Protein AF-A0A1S3PVS8-F1 (afdb_monomer_lite)

Secondary structure (DSSP, 8-state):
--S--SSS--PPPHHHHHHHHHHHHHHHHHHHHHHHHHHHHHHHHHHHHHHHHHHHHHHHHTT----HHHHHHHHHHHHHHHHHHHHHHHHHHHHHHHHHHHHHHHHHHHHHHHHHHHHHHHHHHHHHHHHHHHHHHH-SPPPTT-TTHHHHHHHHHHHH-HHHHHHHHHHHHTTSS-TT-TT--PPPGGGS-PPPPSSHHHHHHH--------

Structure (mmCIF, N/CA/C/O backbone):
data_AF-A0A1S3PVS8-F1
#
_entry.id   AF-A0A1S3PVS8-F1
#
loop_
_atom_site.group_PDB
_atom_site.id
_atom_site.type_symbol
_atom_site.label_atom_id
_atom_site.label_alt_id
_atom_site.label_comp_id
_atom_site.label_asym_id
_atom_site.label_entity_id
_atom_site.label_seq_id
_atom_site.pdbx_PDB_ins_code
_atom_site.Cartn_x
_atom_site.Cartn_y
_atom_site.Cartn_z
_atom_site.occupancy
_atom_site.B_iso_or_equiv
_atom_site.auth_seq_id
_atom_site.auth_comp_id
_atom_site.auth_asym_id
_atom_site.auth_atom_id
_atom_site.pdbx_PDB_model_num
ATOM 1 N N . THR A 1 1 ? 0.861 29.098 -32.026 1.00 47.47 1 THR A N 1
ATOM 2 C CA . THR A 1 1 ? 1.862 29.191 -30.931 1.00 47.47 1 THR A CA 1
ATOM 3 C C . THR A 1 1 ? 1.264 29.271 -29.525 1.00 47.47 1 THR A C 1
ATOM 5 O O . THR A 1 1 ? 1.959 29.630 -28.586 1.00 47.47 1 THR A O 1
ATOM 8 N N . ARG A 1 2 ? 0.023 28.833 -29.301 1.00 46.84 2 ARG A N 1
ATOM 9 C CA . ARG A 1 2 ? -0.505 28.548 -27.960 1.00 46.84 2 ARG A CA 1
ATOM 10 C C . ARG A 1 2 ? -1.420 27.352 -28.117 1.00 46.84 2 ARG A C 1
ATOM 12 O O . ARG A 1 2 ? -2.345 27.481 -28.903 1.00 46.84 2 ARG A O 1
ATOM 19 N N . LEU A 1 3 ? -1.083 26.233 -27.477 1.00 47.66 3 LEU A N 1
ATOM 20 C CA . LEU A 1 3 ? -1.910 25.044 -27.172 1.00 47.66 3 LEU A CA 1
ATOM 21 C C . LEU A 1 3 ? -1.016 23.793 -27.034 1.00 47.66 3 LEU A C 1
ATOM 23 O O . LEU A 1 3 ? -1.300 22.755 -27.605 1.00 47.66 3 LEU A O 1
ATOM 27 N N . LEU A 1 4 ? 0.093 23.880 -26.295 1.00 47.94 4 LEU A N 1
ATOM 28 C CA . LEU A 1 4 ? 0.866 22.702 -25.866 1.00 47.94 4 LEU A CA 1
ATOM 29 C C . LEU A 1 4 ? 1.490 22.971 -24.490 1.00 47.94 4 LEU A C 1
ATOM 31 O O . LEU A 1 4 ? 2.699 22.911 -24.316 1.00 47.94 4 LEU A O 1
ATOM 35 N N . LEU A 1 5 ? 0.664 23.355 -23.515 1.00 49.72 5 LEU A N 1
ATOM 36 C CA . LEU A 1 5 ? 1.126 23.589 -22.139 1.00 49.72 5 LEU A CA 1
ATOM 37 C C . LEU A 1 5 ? 0.088 23.187 -21.081 1.00 49.72 5 LEU A C 1
ATOM 39 O O . LEU A 1 5 ? 0.097 23.714 -19.978 1.00 49.72 5 LEU A O 1
ATOM 43 N N . SER A 1 6 ? -0.801 22.240 -21.396 1.00 45.94 6 SER A N 1
ATOM 44 C CA . SER A 1 6 ? -1.803 21.735 -20.442 1.00 45.94 6 SER A CA 1
ATOM 45 C C . SER A 1 6 ? -1.579 20.286 -19.997 1.00 45.94 6 SER A C 1
ATOM 47 O O . SER A 1 6 ? -2.481 19.691 -19.422 1.00 45.94 6 SER A O 1
ATOM 49 N N . VAL A 1 7 ? -0.405 19.697 -20.253 1.00 47.31 7 VAL A N 1
ATOM 50 C CA . VAL A 1 7 ? -0.080 18.321 -19.805 1.00 47.31 7 VAL A CA 1
ATOM 51 C C . VAL A 1 7 ? 1.169 18.291 -18.913 1.00 47.31 7 VAL A C 1
ATOM 53 O O . VAL A 1 7 ? 1.743 17.241 -18.643 1.00 47.31 7 VAL A O 1
ATOM 56 N N . PHE A 1 8 ? 1.600 19.446 -18.402 1.00 44.34 8 PHE A N 1
ATOM 57 C CA . PHE A 1 8 ? 2.648 19.494 -17.391 1.00 44.34 8 PHE A CA 1
ATOM 58 C C . PHE A 1 8 ? 2.034 19.359 -15.997 1.00 44.34 8 PHE A C 1
ATOM 60 O O . PHE A 1 8 ? 1.451 20.295 -15.464 1.00 44.34 8 PHE A O 1
ATOM 67 N N . PHE A 1 9 ? 2.239 18.177 -15.418 1.00 48.44 9 PHE A N 1
ATOM 68 C CA . PHE A 1 9 ? 2.388 17.983 -13.979 1.00 48.44 9 PHE A CA 1
ATOM 69 C C . PHE A 1 9 ? 1.162 18.330 -13.118 1.00 48.44 9 PHE A C 1
ATOM 71 O O . PHE A 1 9 ? 1.141 19.292 -12.360 1.00 48.44 9 PHE A O 1
ATOM 78 N N . CYS A 1 10 ? 0.185 17.424 -13.110 1.00 45.59 10 CYS A N 1
ATOM 79 C CA . CYS A 1 10 ? -0.623 17.201 -11.911 1.00 45.59 10 CYS A CA 1
ATOM 80 C C . CYS A 1 10 ? 0.211 16.366 -10.915 1.00 45.59 10 CYS A C 1
ATOM 82 O O . CYS A 1 10 ? -0.084 15.205 -10.654 1.00 45.59 10 CYS A O 1
ATOM 84 N N . ALA A 1 11 ? 1.339 16.916 -10.452 1.00 54.59 11 ALA A N 1
ATOM 85 C CA . ALA A 1 11 ? 1.913 16.470 -9.190 1.00 54.59 11 ALA A CA 1
ATOM 86 C C . ALA A 1 11 ? 1.177 17.259 -8.106 1.00 54.59 11 ALA A C 1
ATOM 88 O O . ALA A 1 11 ? 1.098 18.487 -8.236 1.00 54.59 11 ALA A O 1
ATOM 89 N N . PRO A 1 12 ? 0.610 16.605 -7.083 1.00 52.72 12 PRO A N 1
ATOM 90 C CA . PRO A 1 12 ? 0.036 17.328 -5.965 1.00 52.72 12 PRO A CA 1
ATOM 91 C C . PRO A 1 12 ? 1.127 18.235 -5.388 1.00 52.72 12 PRO A C 1
ATOM 93 O O . PRO A 1 12 ? 2.279 17.827 -5.227 1.00 52.72 12 PRO A O 1
ATOM 96 N N . LEU A 1 13 ? 0.799 19.503 -5.149 1.00 57.41 13 LEU A N 1
ATOM 97 C CA . LEU A 1 13 ? 1.734 20.408 -4.488 1.00 57.41 13 LEU A CA 1
ATOM 98 C C . LEU A 1 13 ? 2.033 19.838 -3.087 1.00 57.41 13 LEU A C 1
ATOM 100 O O . LEU A 1 13 ? 1.109 19.329 -2.453 1.00 57.41 13 LEU A O 1
ATOM 104 N N . PRO A 1 14 ? 3.263 19.957 -2.553 1.00 63.25 14 PRO A N 1
ATOM 105 C CA . PRO A 1 14 ? 3.638 19.379 -1.253 1.00 63.25 14 PRO A CA 1
ATOM 106 C C . PRO A 1 14 ? 2.711 19.811 -0.101 1.00 63.25 14 PRO A C 1
ATOM 108 O O . PRO A 1 14 ? 2.531 19.080 0.867 1.00 63.25 14 PRO A O 1
ATOM 111 N N . HIS A 1 15 ? 2.062 20.972 -0.237 1.00 63.59 15 HIS A N 1
ATOM 112 C CA . HIS A 1 15 ? 1.045 21.454 0.697 1.00 63.59 15 HIS A CA 1
ATOM 113 C C . HIS A 1 15 ? -0.228 20.585 0.704 1.00 63.59 15 HIS A C 1
ATOM 115 O O . HIS A 1 15 ? -0.755 20.281 1.768 1.00 63.59 15 HIS A O 1
ATOM 121 N N . GLN A 1 16 ? -0.690 20.126 -0.465 1.00 68.31 16 GLN A N 1
ATOM 122 C CA . GLN A 1 16 ? -1.883 19.279 -0.595 1.00 68.31 16 GLN A CA 1
ATOM 123 C C . GLN A 1 16 ? -1.648 17.872 -0.035 1.00 68.31 16 GLN A C 1
ATOM 125 O O . GLN A 1 16 ? -2.526 17.315 0.618 1.00 68.31 16 GLN A O 1
ATOM 130 N N . GLU A 1 17 ? -0.460 17.298 -0.240 1.00 69.62 17 GLU A N 1
ATOM 131 C CA . GLU A 1 17 ? -0.113 15.987 0.332 1.00 69.62 17 GLU A CA 1
ATOM 132 C C . GLU A 1 17 ? -0.036 16.041 1.860 1.00 69.62 17 GLU A C 1
ATOM 134 O O . GLU A 1 17 ? -0.469 15.119 2.554 1.00 69.62 17 GLU A O 1
ATOM 139 N N . GLN A 1 18 ? 0.498 17.136 2.400 1.00 75.62 18 GLN A N 1
ATOM 140 C CA . GLN A 1 18 ? 0.585 17.344 3.838 1.00 75.62 18 GLN A CA 1
ATOM 141 C C . GLN A 1 18 ? -0.800 17.577 4.459 1.00 75.62 18 GLN A C 1
ATOM 143 O O . GLN A 1 18 ? -1.091 17.024 5.517 1.00 75.62 18 GLN A O 1
ATOM 148 N N . GLU A 1 19 ? -1.681 18.313 3.781 1.00 76.12 19 GLU A N 1
ATOM 149 C CA . GLU A 1 19 ? -3.085 18.481 4.177 1.00 76.12 19 GLU A CA 1
ATOM 150 C C . GLU A 1 19 ? -3.856 17.155 4.175 1.00 76.12 19 GLU A C 1
ATOM 152 O O . GLU A 1 19 ? -4.595 16.880 5.121 1.00 76.12 19 GLU A O 1
ATOM 157 N N . LEU A 1 20 ? -3.645 16.298 3.171 1.00 75.62 20 LEU A N 1
ATOM 158 C CA . LEU A 1 20 ? -4.256 14.966 3.110 1.00 75.62 20 LEU A CA 1
ATOM 159 C C . LEU A 1 20 ? -3.786 14.066 4.261 1.00 75.62 20 LEU A C 1
ATOM 161 O O . LEU A 1 20 ? -4.609 13.412 4.903 1.00 75.62 20 LEU A O 1
ATOM 165 N N . LYS A 1 21 ? -2.485 14.084 4.582 1.00 79.19 21 LYS A N 1
ATOM 166 C CA . LYS A 1 21 ? -1.932 13.362 5.743 1.00 79.19 21 LYS A CA 1
ATOM 167 C C . LYS A 1 21 ? -2.539 13.859 7.056 1.00 79.19 21 LYS A C 1
ATOM 169 O O . LYS A 1 21 ? -2.994 13.054 7.864 1.00 79.19 21 LYS A O 1
ATOM 174 N N . LEU A 1 22 ? -2.627 15.177 7.240 1.00 84.38 22 LEU A N 1
ATOM 175 C CA . LEU A 1 22 ? -3.246 15.778 8.426 1.00 84.38 22 LEU A CA 1
ATOM 176 C C . LEU A 1 22 ? -4.735 15.432 8.543 1.00 84.38 22 LEU A C 1
ATOM 178 O O . LEU A 1 22 ? -5.223 15.164 9.644 1.00 84.38 22 LEU A O 1
ATOM 182 N N . ALA A 1 23 ? -5.463 15.406 7.426 1.00 84.75 23 ALA A N 1
ATOM 183 C CA . ALA A 1 23 ? -6.857 14.985 7.404 1.00 84.75 23 ALA A CA 1
ATOM 184 C C . ALA A 1 23 ? -6.999 13.512 7.826 1.00 84.75 23 ALA A C 1
ATOM 186 O O . ALA A 1 23 ? -7.830 13.200 8.682 1.00 84.75 23 ALA A O 1
ATOM 187 N N . ALA A 1 24 ? -6.148 12.621 7.306 1.00 84.94 24 ALA A N 1
ATOM 188 C CA . ALA A 1 24 ? -6.139 11.207 7.682 1.00 84.94 24 ALA A CA 1
ATOM 189 C C . ALA A 1 24 ? -5.813 10.998 9.175 1.00 84.94 24 ALA A C 1
ATOM 191 O O . ALA A 1 24 ? -6.511 10.250 9.866 1.00 84.94 24 ALA A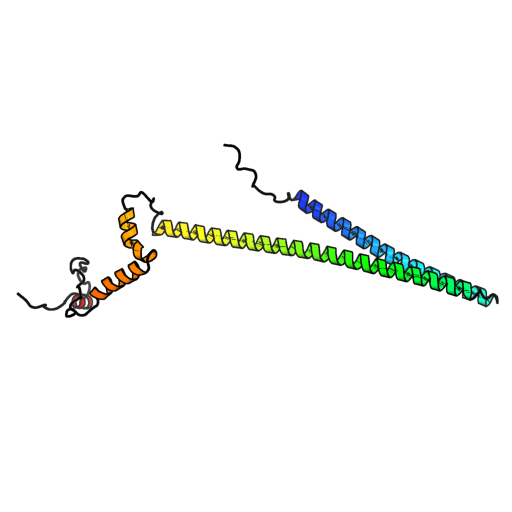 O 1
ATOM 192 N N . ASP A 1 25 ? -4.817 11.716 9.701 1.00 88.81 25 ASP A N 1
ATOM 193 C CA . ASP A 1 25 ? -4.452 11.682 11.122 1.00 88.81 25 ASP A CA 1
ATOM 194 C C . ASP A 1 25 ? -5.569 12.217 12.026 1.00 88.81 25 ASP A C 1
ATOM 196 O O . ASP A 1 25 ? -5.803 11.688 13.119 1.00 88.81 25 ASP A O 1
ATOM 200 N N . THR A 1 26 ? -6.299 13.235 11.565 1.00 93.56 26 THR A N 1
ATOM 201 C CA . THR A 1 26 ? -7.455 13.787 12.281 1.00 93.56 26 THR A CA 1
ATOM 202 C C . THR A 1 26 ? -8.553 12.736 12.410 1.00 93.56 26 THR A C 1
ATOM 204 O O . THR A 1 26 ? -9.015 12.469 13.522 1.00 93.56 26 THR A O 1
ATOM 207 N N . VAL A 1 27 ? -8.904 12.066 11.308 1.00 92.25 27 VAL A N 1
ATOM 208 C CA . VAL A 1 27 ? -9.912 10.995 11.302 1.00 92.25 27 VAL A CA 1
ATOM 209 C C . VAL A 1 27 ? -9.483 9.831 12.204 1.00 92.25 27 VAL A C 1
ATOM 211 O O . VAL A 1 27 ? -10.269 9.369 13.033 1.00 92.25 27 VAL A O 1
ATOM 214 N N . LEU A 1 28 ? -8.221 9.394 12.142 1.00 92.25 28 LEU A N 1
ATOM 215 C CA . LEU A 1 28 ? -7.700 8.356 13.041 1.00 92.25 28 LEU A CA 1
ATOM 216 C C . LEU A 1 28 ? -7.779 8.766 14.518 1.00 92.25 28 LEU A C 1
ATOM 218 O O . LEU A 1 28 ? -8.160 7.960 15.374 1.00 92.25 28 LEU A O 1
ATOM 222 N N . CYS A 1 29 ? -7.447 10.017 14.841 1.00 94.38 29 CYS A N 1
ATOM 223 C CA . CYS A 1 29 ? -7.579 10.539 16.198 1.00 94.38 29 CYS A CA 1
ATOM 224 C C . CYS A 1 29 ? -9.036 10.533 16.676 1.00 94.38 29 CYS A C 1
ATOM 226 O O . CYS A 1 29 ? -9.300 10.206 17.835 1.00 94.38 29 CYS A O 1
ATOM 228 N N . GLU A 1 30 ? -9.991 10.862 15.807 1.00 95.94 30 GLU A N 1
ATOM 229 C CA . GLU A 1 30 ? -11.418 10.784 16.122 1.00 95.94 30 GLU A CA 1
ATOM 230 C C . GLU A 1 30 ? -11.873 9.349 16.397 1.00 95.94 30 GLU A C 1
ATOM 232 O O . GLU A 1 30 ? -12.568 9.109 17.387 1.00 95.94 30 GLU A O 1
ATOM 237 N N . VAL A 1 31 ? -11.449 8.381 15.581 1.00 96.25 31 VAL A N 1
ATOM 238 C CA . VAL A 1 31 ? -11.764 6.959 15.797 1.00 96.25 31 VAL A CA 1
ATOM 239 C C . VAL A 1 31 ? -11.203 6.480 17.138 1.00 96.25 31 VAL A C 1
ATOM 241 O O . VAL A 1 31 ? -11.926 5.866 17.927 1.00 96.25 31 VAL A O 1
ATOM 244 N N . ARG A 1 32 ? -9.958 6.841 17.473 1.00 94.31 32 ARG A N 1
ATOM 245 C CA . ARG A 1 32 ? -9.350 6.509 18.775 1.00 94.31 32 ARG A CA 1
ATOM 246 C C . ARG A 1 32 ? -10.095 7.139 19.951 1.00 94.31 32 ARG A C 1
ATOM 248 O O . ARG A 1 32 ? -10.290 6.475 20.969 1.00 94.31 32 ARG A O 1
ATOM 255 N N . LYS A 1 33 ? -10.567 8.385 19.817 1.00 96.94 33 LYS A N 1
ATOM 256 C CA . LYS A 1 33 ? -11.427 9.025 20.830 1.00 96.94 33 LYS A CA 1
ATOM 257 C C . LYS A 1 33 ? -12.732 8.245 21.014 1.00 96.94 33 LYS A C 1
ATOM 259 O O . LYS A 1 33 ? -13.065 7.892 22.142 1.00 96.94 33 LYS A O 1
ATOM 264 N N . LYS A 1 34 ? -13.411 7.872 19.922 1.00 96.62 34 LYS A N 1
ATOM 265 C CA . LYS A 1 34 ? -14.640 7.056 19.965 1.00 96.62 34 LYS A CA 1
ATOM 266 C C . LYS A 1 34 ? -14.415 5.697 20.643 1.00 96.62 34 LYS A C 1
ATOM 268 O O . LYS A 1 34 ? -15.263 5.243 21.416 1.00 96.62 34 LYS A O 1
ATOM 273 N N . GLN A 1 35 ? -13.278 5.047 20.393 1.00 96.19 35 GLN A N 1
ATOM 274 C CA . GLN A 1 35 ? -12.904 3.801 21.073 1.00 96.19 35 GLN A CA 1
ATOM 275 C C . GLN A 1 35 ? -12.659 4.011 22.577 1.00 96.19 35 GLN A C 1
ATOM 277 O O . GLN A 1 35 ? -13.141 3.222 23.397 1.00 96.19 35 GLN A O 1
ATOM 282 N N . ALA A 1 36 ? -11.945 5.077 22.954 1.00 97.25 36 ALA A N 1
ATOM 283 C CA . ALA A 1 36 ? -11.696 5.422 24.352 1.00 97.25 36 ALA A CA 1
ATOM 284 C C . ALA A 1 36 ? -13.003 5.717 25.108 1.00 97.25 36 ALA A C 1
ATOM 286 O O . ALA A 1 36 ? -13.200 5.219 26.220 1.00 97.25 36 ALA A O 1
ATOM 287 N N . ASP A 1 37 ? -13.931 6.438 24.480 1.00 96.69 37 ASP A N 1
ATOM 288 C CA . ASP A 1 37 ? -15.253 6.716 25.039 1.00 96.69 37 ASP A CA 1
ATOM 289 C C . ASP A 1 37 ? -16.074 5.436 25.228 1.00 96.69 37 ASP A C 1
ATOM 291 O O . ASP A 1 37 ? -16.669 5.232 26.288 1.00 96.69 37 ASP A O 1
ATOM 295 N N . ALA A 1 38 ? -16.049 4.511 24.262 1.00 96.81 38 ALA A N 1
ATOM 296 C CA . ALA A 1 38 ? -16.707 3.211 24.400 1.00 96.81 38 ALA A CA 1
ATOM 297 C C . ALA A 1 38 ? -16.154 2.406 25.593 1.00 96.81 38 ALA A C 1
ATOM 299 O O . ALA A 1 38 ? -16.920 1.811 26.358 1.00 96.81 38 ALA A O 1
ATOM 300 N N . LYS A 1 39 ? -14.831 2.427 25.805 1.00 96.38 39 LYS A N 1
ATOM 301 C CA . LYS A 1 39 ? -14.195 1.798 26.973 1.00 96.38 39 LYS A CA 1
ATOM 302 C C . LYS A 1 39 ? -14.636 2.466 28.278 1.00 96.38 39 LYS A C 1
ATOM 304 O O . LYS A 1 39 ? -15.025 1.770 29.215 1.00 96.38 39 LYS A O 1
ATOM 309 N N . ARG A 1 40 ? -14.668 3.801 28.311 1.00 97.81 40 ARG A N 1
ATOM 310 C CA . ARG A 1 40 ? -15.156 4.572 29.463 1.00 97.81 40 ARG A CA 1
ATOM 311 C C . ARG A 1 40 ? -16.608 4.229 29.804 1.00 97.81 40 ARG A C 1
ATOM 313 O O . ARG A 1 40 ? -16.930 4.047 30.975 1.00 97.81 40 ARG A O 1
ATOM 320 N N . MET A 1 41 ? -17.478 4.088 28.803 1.00 96.81 41 MET A N 1
ATOM 321 C CA . MET A 1 41 ? -18.871 3.672 29.006 1.00 96.81 41 MET A CA 1
ATOM 322 C C . MET A 1 41 ? -18.972 2.266 29.619 1.00 96.81 41 MET A C 1
ATOM 324 O O . MET A 1 41 ? -19.787 2.052 30.516 1.00 96.81 41 MET A O 1
ATOM 328 N N . LEU A 1 42 ? -18.128 1.316 29.195 1.00 96.94 42 LEU A N 1
ATOM 329 C CA . LEU A 1 42 ? -18.072 -0.017 29.812 1.00 96.94 42 LEU A CA 1
ATOM 330 C C . LEU A 1 42 ? -17.634 0.043 31.277 1.00 96.94 42 LEU A C 1
ATOM 332 O O . LEU A 1 42 ? -18.198 -0.670 32.109 1.00 96.94 42 LEU A O 1
ATOM 336 N N . ASP A 1 43 ? -16.660 0.888 31.605 1.00 97.38 43 ASP A N 1
ATOM 337 C CA . ASP A 1 43 ? -16.197 1.051 32.984 1.00 97.38 43 ASP A CA 1
ATOM 338 C C . ASP A 1 43 ? -17.270 1.690 33.883 1.00 97.38 43 ASP A C 1
ATOM 340 O O . ASP A 1 43 ? -17.425 1.277 35.036 1.00 97.38 43 ASP A O 1
ATOM 344 N N . ILE A 1 44 ? -18.083 2.608 33.347 1.00 97.50 44 ILE A N 1
ATOM 345 C CA . ILE A 1 44 ? -19.264 3.151 34.041 1.00 97.50 44 ILE A CA 1
ATOM 346 C C . ILE A 1 44 ? -20.303 2.051 34.304 1.00 97.50 44 ILE A C 1
ATOM 348 O O . ILE A 1 44 ? -20.816 1.949 35.415 1.00 97.50 44 ILE A O 1
ATOM 352 N N . LEU A 1 45 ? -20.603 1.187 33.328 1.00 97.19 45 LEU A N 1
ATOM 353 C CA . LEU A 1 45 ? -21.538 0.074 33.556 1.00 97.19 45 LEU A CA 1
ATOM 354 C C . LEU A 1 45 ? -21.038 -0.865 34.666 1.00 97.19 45 LEU A C 1
ATOM 356 O O . LEU A 1 45 ? -21.811 -1.233 35.549 1.00 97.19 45 LEU A O 1
ATOM 360 N N . ARG A 1 46 ? -19.732 -1.169 34.688 1.00 97.19 46 ARG A N 1
ATOM 361 C CA . ARG A 1 46 ? -19.119 -1.980 35.756 1.00 97.19 46 ARG A CA 1
ATOM 362 C C . ARG A 1 46 ? -19.240 -1.328 37.130 1.00 97.19 46 ARG A C 1
ATOM 364 O O . ARG A 1 46 ? -19.468 -2.027 38.118 1.00 97.19 46 ARG A O 1
ATOM 371 N N . SER A 1 47 ? -19.043 -0.012 37.230 1.00 97.69 47 SER A N 1
ATOM 372 C CA . SER A 1 47 ? -19.168 0.693 38.510 1.00 97.69 47 SER A CA 1
ATOM 373 C C . SER A 1 47 ? -20.622 0.743 38.990 1.00 97.69 47 SER A C 1
ATOM 375 O O . SER A 1 47 ? -20.868 0.549 40.182 1.00 97.69 47 SER A O 1
ATOM 377 N N . LEU A 1 48 ? -21.587 0.890 38.075 1.00 96.81 48 LEU A N 1
ATOM 378 C CA . LEU A 1 48 ? -23.019 0.837 38.382 1.00 96.81 48 LEU A CA 1
ATOM 379 C C . LEU A 1 48 ? -23.450 -0.524 38.934 1.00 96.81 48 LEU A C 1
ATOM 381 O O . LEU A 1 48 ? -24.167 -0.580 39.933 1.00 96.81 48 LEU A O 1
ATOM 385 N N . GLU A 1 49 ? -22.988 -1.626 38.345 1.00 96.50 49 GLU A N 1
ATOM 386 C CA . GLU A 1 49 ? -23.286 -2.965 38.865 1.00 96.50 49 GLU A CA 1
ATOM 387 C C . GLU A 1 49 ? -22.688 -3.189 40.252 1.00 96.50 49 GLU A C 1
ATOM 389 O O . GLU A 1 49 ? -23.357 -3.733 41.130 1.00 96.50 49 GLU A O 1
ATOM 394 N N . LYS A 1 50 ? -21.445 -2.744 40.480 1.00 97.31 50 LYS A N 1
ATOM 395 C CA . LYS A 1 50 ? -20.815 -2.802 41.808 1.00 97.31 50 LYS A CA 1
ATOM 396 C C . LYS A 1 50 ? -21.628 -2.016 42.834 1.00 97.31 50 LYS A C 1
ATOM 398 O O . LYS A 1 50 ? -21.921 -2.537 43.907 1.00 97.31 50 LYS A O 1
ATOM 403 N N . LEU A 1 51 ? -22.041 -0.794 42.493 1.00 96.94 51 LEU A N 1
ATOM 404 C CA . LEU A 1 51 ? -22.865 0.041 43.363 1.00 96.94 51 LEU A CA 1
ATOM 405 C C . LEU A 1 51 ? -24.207 -0.630 43.680 1.00 96.94 51 LEU A C 1
ATOM 407 O O . LEU A 1 51 ? -24.644 -0.615 44.831 1.00 96.94 51 LEU A O 1
ATOM 411 N N . ARG A 1 52 ? -24.851 -1.249 42.684 1.00 93.69 52 ARG A N 1
ATOM 412 C CA . ARG A 1 52 ? -26.100 -1.987 42.898 1.00 93.69 52 ARG A CA 1
ATOM 413 C C . ARG A 1 52 ? -25.893 -3.186 43.824 1.00 93.69 52 ARG A C 1
ATOM 415 O O . ARG A 1 52 ? -26.676 -3.345 44.755 1.00 93.69 52 ARG A O 1
ATOM 422 N N . LYS A 1 53 ? -24.835 -3.982 43.629 1.00 93.75 53 LYS A N 1
ATOM 423 C CA . LYS A 1 53 ? -24.489 -5.112 44.515 1.00 93.75 53 LYS A CA 1
ATOM 424 C C . LYS A 1 53 ? -24.306 -4.661 45.965 1.00 93.75 53 LYS A C 1
ATOM 426 O O . LYS A 1 53 ? -24.964 -5.199 46.849 1.00 93.75 53 LYS A O 1
ATOM 431 N N . LEU A 1 54 ? -23.529 -3.601 46.190 1.00 95.69 54 LEU A N 1
ATOM 432 C CA . LEU A 1 54 ? -23.324 -3.025 47.524 1.00 95.69 54 LEU A CA 1
ATOM 433 C C . LEU A 1 54 ? -24.631 -2.546 48.170 1.00 95.69 54 LEU A C 1
ATOM 435 O O . LEU A 1 54 ? -24.867 -2.782 49.354 1.00 95.69 54 LEU A O 1
ATOM 439 N N . ARG A 1 55 ? -25.514 -1.897 47.399 1.00 93.19 55 ARG A N 1
ATOM 440 C CA . ARG A 1 55 ? -26.834 -1.468 47.892 1.00 93.19 55 ARG A CA 1
ATOM 441 C C . ARG A 1 55 ? -27.724 -2.654 48.263 1.00 93.19 55 ARG A C 1
ATOM 443 O O . ARG A 1 55 ? -28.403 -2.586 49.284 1.00 93.19 55 ARG A O 1
ATOM 450 N N . LYS A 1 56 ? -27.694 -3.736 47.478 1.00 92.81 56 LYS A N 1
ATOM 451 C CA . LYS A 1 56 ? -28.411 -4.981 47.789 1.00 92.81 56 LYS A CA 1
ATOM 452 C C . LYS A 1 56 ? -27.897 -5.606 49.082 1.00 92.81 56 LYS A C 1
ATOM 454 O O . LYS A 1 56 ? -28.692 -5.896 49.962 1.00 92.81 56 LYS A O 1
ATOM 459 N N . GLU A 1 57 ? -26.583 -5.745 49.235 1.00 93.06 57 GLU A N 1
ATOM 460 C CA . GLU A 1 57 ? -25.970 -6.286 50.456 1.00 93.06 57 GLU A CA 1
ATOM 461 C C . GLU A 1 57 ? -26.321 -5.454 51.698 1.00 93.06 57 GLU A C 1
ATOM 463 O O . GLU A 1 57 ? -26.663 -6.008 52.743 1.00 93.06 57 GLU A O 1
ATOM 468 N N . ALA A 1 58 ? -26.290 -4.122 51.584 1.00 93.31 58 ALA A N 1
ATOM 469 C CA . ALA A 1 58 ? -26.669 -3.222 52.669 1.00 93.31 58 ALA A CA 1
ATOM 470 C C . ALA A 1 58 ? -28.159 -3.329 53.043 1.00 93.31 58 ALA A C 1
ATOM 472 O O . ALA A 1 58 ? -28.493 -3.247 54.225 1.00 93.31 58 ALA A O 1
ATOM 473 N N . ALA A 1 59 ? -29.048 -3.520 52.063 1.00 91.44 59 ALA A N 1
ATOM 474 C CA . ALA A 1 59 ? -30.474 -3.741 52.296 1.00 91.44 59 ALA A CA 1
ATOM 475 C C . ALA A 1 59 ? -30.735 -5.105 52.957 1.00 91.44 59 ALA A C 1
ATOM 477 O O . ALA A 1 59 ? -31.433 -5.163 53.970 1.00 91.44 59 ALA A O 1
ATOM 478 N N . SER A 1 60 ? -30.082 -6.170 52.478 1.00 90.88 60 SER A N 1
ATOM 479 C CA . SER A 1 60 ? -30.195 -7.516 53.052 1.00 90.88 60 SER A CA 1
ATOM 480 C C . SER A 1 60 ? -29.758 -7.560 54.517 1.00 90.88 60 SER A C 1
ATOM 482 O O . SER A 1 60 ? -30.412 -8.206 55.331 1.00 90.88 60 SER A O 1
ATOM 484 N N . ARG A 1 61 ? -28.702 -6.822 54.898 1.00 93.38 61 ARG A N 1
ATOM 485 C CA . ARG A 1 61 ? -28.280 -6.686 56.310 1.00 93.38 61 ARG A CA 1
ATOM 486 C C . ARG A 1 61 ? -29.336 -6.0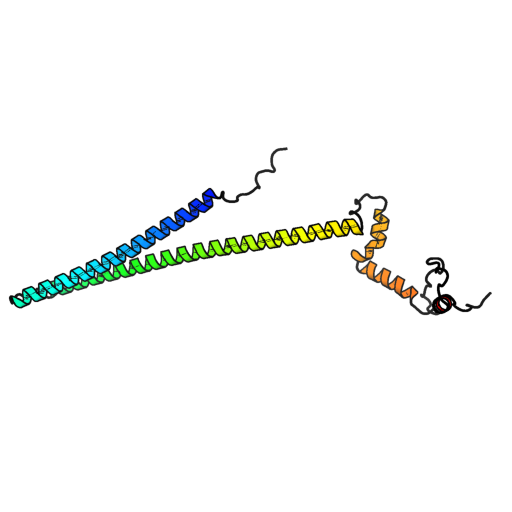20 57.197 1.00 93.38 61 ARG A C 1
ATOM 488 O O . ARG A 1 61 ? -29.335 -6.241 58.401 1.00 93.38 61 ARG A O 1
ATOM 495 N N . LYS A 1 62 ? -30.226 -5.215 56.612 1.00 93.56 62 LYS A N 1
ATOM 496 C CA . LYS A 1 62 ? -31.375 -4.591 57.288 1.00 93.56 62 LYS A CA 1
ATOM 497 C C . LYS A 1 62 ? -32.652 -5.441 57.195 1.00 93.56 62 LYS A C 1
ATOM 499 O O . LYS A 1 62 ? -33.707 -4.974 57.603 1.00 93.56 62 LYS A O 1
ATOM 504 N N . GLY A 1 63 ? -32.573 -6.654 56.636 1.00 90.50 63 GLY A N 1
ATOM 505 C CA . GLY A 1 63 ? -33.721 -7.539 56.416 1.00 90.50 63 GLY A CA 1
ATOM 506 C C . GLY A 1 63 ? -34.623 -7.139 55.242 1.00 90.50 63 GLY A C 1
ATOM 507 O O . GLY A 1 63 ? -35.700 -7.706 55.089 1.00 90.50 63 GLY A O 1
ATOM 508 N N . ILE A 1 64 ? -34.208 -6.176 54.412 1.00 88.69 64 ILE A N 1
ATOM 509 C CA . ILE A 1 64 ? -34.981 -5.694 53.262 1.00 88.69 64 ILE A CA 1
ATOM 510 C C . ILE A 1 64 ? -34.450 -6.367 51.996 1.00 88.69 64 ILE A C 1
ATOM 512 O O . ILE A 1 64 ? -33.290 -6.178 51.629 1.00 88.69 64 ILE A O 1
ATOM 516 N N . PHE A 1 65 ? -35.311 -7.105 51.297 1.00 82.06 65 PHE A N 1
ATOM 517 C CA . PHE A 1 65 ? -34.965 -7.778 50.046 1.00 82.06 65 PHE A CA 1
ATOM 518 C C . PHE A 1 65 ? -35.651 -7.086 48.863 1.00 82.06 65 PHE A C 1
ATOM 520 O O . PHE A 1 65 ? -36.880 -7.061 48.814 1.00 82.06 65 PHE A O 1
ATOM 527 N N . PRO A 1 66 ? -34.886 -6.514 47.915 1.00 76.75 66 PRO A N 1
ATOM 528 C CA . PRO A 1 66 ? -35.448 -5.943 46.696 1.00 76.75 66 PRO A CA 1
ATOM 529 C C . PRO A 1 66 ? -36.174 -6.994 45.847 1.00 76.75 66 PRO A C 1
ATOM 531 O O . PRO A 1 66 ? -35.819 -8.174 45.859 1.00 76.75 66 PRO A O 1
ATOM 534 N N . GLU A 1 67 ? -37.165 -6.545 45.079 1.00 85.94 67 GLU A N 1
ATOM 535 C CA . GLU A 1 67 ? -37.959 -7.388 44.186 1.00 85.94 67 GLU A CA 1
ATOM 536 C C . GLU A 1 67 ? -37.107 -8.012 43.068 1.00 85.94 67 GLU A C 1
ATOM 538 O O . GLU A 1 67 ? -36.292 -7.343 42.424 1.00 85.94 67 GLU A O 1
ATOM 543 N N . LYS A 1 68 ? -37.311 -9.312 42.816 1.00 86.38 68 LYS A N 1
ATOM 544 C CA . LYS A 1 68 ? -36.519 -10.086 41.844 1.00 86.38 68 LYS A CA 1
ATOM 545 C C . LYS A 1 68 ? -36.688 -9.583 40.407 1.00 86.38 68 LYS A C 1
ATOM 547 O O . LYS A 1 68 ? -35.737 -9.632 39.630 1.00 86.38 68 LYS A O 1
ATOM 552 N N . GLU A 1 69 ? -37.866 -9.078 40.060 1.00 90.94 69 GLU A N 1
ATOM 553 C CA . GLU A 1 69 ? -38.184 -8.560 38.723 1.00 90.94 69 GLU A CA 1
ATOM 554 C C . GLU A 1 69 ? -37.396 -7.282 38.411 1.00 90.94 69 GLU A C 1
ATOM 556 O O . GLU A 1 69 ? -36.827 -7.144 37.328 1.00 90.94 69 GLU A O 1
ATOM 561 N N . ALA A 1 70 ? -37.256 -6.387 39.393 1.00 87.88 70 ALA A N 1
ATOM 562 C CA . ALA A 1 70 ? -36.456 -5.173 39.260 1.00 87.88 70 ALA A CA 1
ATOM 563 C C . ALA A 1 70 ? -34.958 -5.468 39.061 1.00 87.88 70 ALA A C 1
ATOM 565 O O . ALA A 1 70 ? -34.246 -4.685 38.422 1.00 87.88 70 ALA A O 1
ATOM 566 N N . ASP A 1 71 ? -34.461 -6.576 39.613 1.00 89.19 71 ASP A N 1
ATOM 567 C CA . ASP A 1 71 ? -33.090 -7.041 39.393 1.00 89.19 71 ASP A CA 1
ATOM 568 C C . ASP A 1 71 ? -32.899 -7.619 37.993 1.00 89.19 71 ASP A C 1
ATOM 570 O O . ASP A 1 71 ? -31.983 -7.203 37.287 1.00 89.19 71 ASP A O 1
ATOM 574 N N . GLN A 1 72 ? -33.806 -8.489 37.550 1.00 92.38 72 GLN A N 1
ATOM 575 C CA . GLN A 1 72 ? -33.768 -9.041 36.195 1.00 92.38 72 GLN A CA 1
ATOM 576 C C . GLN A 1 72 ? -33.881 -7.944 35.127 1.00 92.38 72 GLN A C 1
ATOM 578 O O . GLN A 1 72 ? -33.167 -7.975 34.123 1.00 92.38 72 GLN A O 1
ATOM 583 N N . ALA A 1 73 ? -34.730 -6.936 35.353 1.00 94.38 73 ALA A N 1
ATOM 584 C CA . ALA A 1 73 ? -34.866 -5.791 34.459 1.00 94.38 73 ALA A CA 1
ATOM 585 C C . ALA A 1 73 ? -33.569 -4.968 34.366 1.00 94.38 73 ALA A C 1
ATOM 587 O O . ALA A 1 73 ? -33.180 -4.549 33.270 1.00 94.38 73 ALA A O 1
ATOM 588 N N . PHE A 1 74 ? -32.884 -4.758 35.497 1.00 94.69 74 PHE A N 1
ATOM 589 C CA . PHE A 1 74 ? -31.597 -4.065 35.534 1.00 94.69 74 PHE A CA 1
ATOM 590 C C . PHE A 1 74 ? -30.510 -4.856 34.803 1.00 94.69 74 PHE A C 1
ATOM 592 O O . PHE A 1 74 ? -29.860 -4.303 33.915 1.00 94.69 74 PHE A O 1
ATOM 599 N N . ASP A 1 75 ? -30.351 -6.139 35.129 1.00 94.56 75 ASP A N 1
ATOM 600 C CA . ASP A 1 75 ? -29.340 -7.004 34.516 1.00 94.56 75 ASP A CA 1
ATOM 601 C C . ASP A 1 75 ? -29.563 -7.101 32.999 1.00 94.56 75 ASP A C 1
ATOM 603 O O . ASP A 1 75 ? -28.636 -6.911 32.211 1.00 94.56 75 ASP A O 1
ATOM 607 N N . GLY A 1 76 ? -30.819 -7.267 32.569 1.00 96.75 76 GLY A N 1
ATOM 608 C CA . GLY A 1 76 ? -31.184 -7.271 31.155 1.00 96.75 76 GLY A CA 1
ATOM 609 C C . GLY A 1 76 ? -30.874 -5.950 30.442 1.00 96.75 76 GLY A C 1
ATOM 610 O O . GLY A 1 76 ? -30.415 -5.961 29.299 1.00 96.75 76 GLY A O 1
ATOM 611 N N . LEU A 1 77 ? -31.089 -4.798 31.088 1.00 96.50 77 LEU A N 1
ATOM 612 C CA . LEU A 1 77 ? -30.740 -3.497 30.509 1.00 96.50 77 LEU A CA 1
ATOM 613 C C . LEU A 1 77 ? -29.221 -3.314 30.390 1.00 96.50 77 LEU A C 1
ATOM 615 O O . LEU A 1 77 ? -28.745 -2.869 29.344 1.00 96.50 77 LEU A O 1
ATOM 619 N N . VAL A 1 78 ? -28.466 -3.675 31.430 1.00 97.06 78 VAL A N 1
ATOM 620 C CA . VAL A 1 78 ? -26.998 -3.595 31.430 1.00 97.06 78 VAL A CA 1
ATOM 621 C C . VAL A 1 78 ? -26.406 -4.495 30.348 1.00 97.06 78 VAL A C 1
ATOM 623 O O . VAL A 1 78 ? -25.531 -4.048 29.606 1.00 97.06 78 VAL A O 1
ATOM 626 N N . GLU A 1 79 ? -26.911 -5.720 30.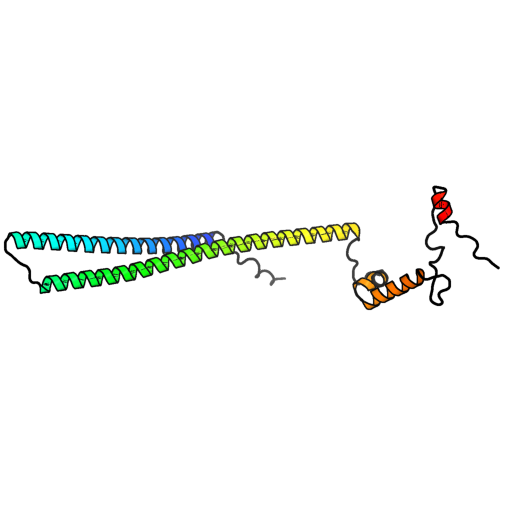191 1.00 97.31 79 GLU A N 1
ATOM 627 C CA . GLU A 1 79 ? -26.462 -6.625 29.129 1.00 97.31 79 GLU A CA 1
ATOM 628 C C . GLU A 1 79 ? -26.776 -6.093 27.729 1.00 97.31 79 GLU A C 1
ATOM 630 O O . GLU A 1 79 ? -25.903 -6.107 26.857 1.00 97.31 79 GLU A O 1
ATOM 635 N N . ARG A 1 80 ? -27.971 -5.527 27.506 1.00 97.69 80 ARG A N 1
ATOM 636 C CA . ARG A 1 80 ? -28.291 -4.871 26.225 1.00 97.69 80 ARG A CA 1
ATOM 637 C C . ARG A 1 80 ? -27.325 -3.725 25.920 1.00 97.69 80 ARG A C 1
ATOM 639 O O . ARG A 1 80 ? -26.820 -3.632 24.801 1.00 97.69 80 ARG A O 1
ATOM 646 N N . LEU A 1 81 ? -27.028 -2.875 26.904 1.00 97.69 81 LEU A N 1
ATOM 647 C CA . LEU A 1 81 ? -26.080 -1.769 26.735 1.00 97.69 81 LEU A CA 1
ATOM 648 C C . LEU A 1 81 ? -24.656 -2.272 26.469 1.00 97.69 81 LEU A C 1
ATOM 650 O O . LEU A 1 81 ? -23.987 -1.760 25.571 1.00 97.69 81 LEU A O 1
ATOM 654 N N . ARG A 1 82 ? -24.202 -3.314 27.174 1.00 97.44 82 ARG A N 1
ATOM 655 C CA . ARG A 1 82 ? -22.910 -3.967 26.907 1.00 97.44 82 ARG A CA 1
ATOM 656 C C . ARG A 1 82 ? -22.827 -4.506 25.490 1.00 97.44 82 ARG A C 1
ATOM 658 O O . ARG A 1 82 ? -21.817 -4.282 24.826 1.00 97.44 82 ARG A O 1
ATOM 665 N N . ALA A 1 83 ? -23.864 -5.198 25.025 1.00 97.44 83 ALA A N 1
ATOM 666 C CA . ALA A 1 83 ? -23.909 -5.745 23.675 1.00 97.44 83 ALA A CA 1
ATOM 667 C C . ALA A 1 83 ? -23.805 -4.634 22.618 1.00 97.44 83 ALA A C 1
ATOM 669 O O . ALA A 1 83 ? -23.007 -4.741 21.686 1.00 97.44 83 ALA A O 1
ATOM 670 N N . LEU A 1 84 ? -24.539 -3.530 22.804 1.00 97.38 84 LEU A N 1
ATOM 671 C CA . LEU A 1 84 ? -24.466 -2.365 21.919 1.00 97.38 84 LEU A CA 1
ATOM 672 C C . LEU A 1 84 ? -23.073 -1.727 21.905 1.00 97.38 84 LEU A C 1
ATOM 674 O O . LEU A 1 84 ? -22.553 -1.425 20.829 1.00 97.38 84 LEU A O 1
ATOM 678 N N . ILE A 1 85 ? -22.452 -1.548 23.076 1.00 97.19 85 ILE A N 1
ATOM 679 C CA . ILE A 1 85 ? -21.107 -0.972 23.162 1.00 97.19 85 ILE A CA 1
ATOM 680 C C . ILE A 1 85 ? -20.087 -1.899 22.497 1.00 97.19 85 ILE A C 1
ATOM 682 O O . ILE A 1 85 ? -19.320 -1.428 21.665 1.00 97.19 85 ILE A O 1
ATOM 686 N N . ARG A 1 86 ? -20.128 -3.214 22.761 1.00 96.19 86 ARG A N 1
ATOM 687 C CA . ARG A 1 86 ? -19.250 -4.200 22.101 1.00 96.19 86 ARG A CA 1
ATOM 688 C C . ARG A 1 86 ? -19.383 -4.153 20.580 1.00 96.19 86 ARG A C 1
ATOM 690 O O . ARG A 1 86 ? -18.370 -4.142 19.887 1.00 96.19 86 ARG A O 1
ATOM 697 N N . LYS A 1 87 ? -20.615 -4.069 20.062 1.00 97.00 87 LYS A N 1
ATOM 698 C CA . LYS A 1 87 ? -20.865 -3.942 18.620 1.00 97.00 87 LYS A CA 1
ATOM 699 C C . LYS A 1 87 ? -20.221 -2.674 18.052 1.00 97.00 87 LYS A C 1
ATOM 701 O O . LYS A 1 87 ? -19.523 -2.755 17.047 1.00 97.00 87 LYS A O 1
ATOM 706 N N . ARG A 1 88 ? -20.400 -1.521 18.708 1.00 95.19 88 ARG A N 1
ATOM 707 C CA . ARG A 1 88 ? -19.768 -0.254 18.290 1.00 95.19 88 ARG A CA 1
ATOM 708 C C . ARG A 1 88 ? -18.243 -0.301 18.372 1.00 95.19 88 ARG A C 1
ATOM 710 O O . ARG A 1 88 ? -17.588 0.155 17.446 1.00 95.19 88 ARG A O 1
ATOM 717 N N . THR A 1 89 ? -17.676 -0.893 19.423 1.00 96.31 89 THR A N 1
ATOM 718 C CA . THR A 1 89 ? -16.224 -1.087 19.547 1.00 96.31 89 THR A CA 1
ATOM 719 C C . THR A 1 89 ? -15.669 -1.925 18.397 1.00 96.31 89 THR A C 1
ATOM 721 O O . THR A 1 89 ? -14.628 -1.574 17.852 1.00 96.31 89 THR A O 1
ATOM 724 N N . GLY A 1 90 ? -16.380 -2.980 17.982 1.00 95.56 90 GLY A N 1
ATOM 725 C CA . GLY A 1 90 ? -16.006 -3.771 16.807 1.00 95.56 90 GLY A CA 1
ATOM 726 C C . GLY A 1 90 ? -15.976 -2.944 15.519 1.00 95.56 90 GLY A C 1
ATOM 727 O O . GLY A 1 90 ? -15.014 -3.032 14.763 1.00 95.56 90 GLY A O 1
ATOM 728 N N . VAL A 1 91 ? -16.983 -2.090 15.303 1.00 96.62 91 VAL A N 1
ATOM 729 C CA . VAL A 1 91 ? -17.037 -1.190 14.135 1.00 96.62 91 VAL A CA 1
ATOM 730 C C . VAL A 1 91 ? -15.867 -0.204 14.137 1.00 96.62 91 VAL A C 1
ATOM 732 O O . VAL A 1 91 ? -15.168 -0.107 13.135 1.00 96.62 91 VAL A O 1
ATOM 735 N N . TYR A 1 92 ? -15.595 0.468 15.259 1.00 96.50 92 TYR A N 1
ATOM 736 C CA . TYR A 1 92 ? -14.473 1.412 15.348 1.00 96.50 92 TYR A CA 1
ATOM 737 C C . TYR A 1 92 ? -13.106 0.734 15.198 1.00 96.50 92 TYR A C 1
ATOM 739 O O . TYR A 1 92 ? -12.166 1.353 14.709 1.00 96.50 92 TYR A O 1
ATOM 747 N N . GLY A 1 93 ? -12.973 -0.523 15.629 1.00 95.81 93 GLY A N 1
ATOM 748 C CA . GLY A 1 93 ? -11.756 -1.306 15.410 1.00 95.81 93 GLY A CA 1
ATOM 749 C C . GLY A 1 93 ? -11.550 -1.655 13.935 1.00 95.81 93 GLY A C 1
ATOM 750 O O . GLY A 1 93 ? -10.440 -1.531 13.424 1.00 95.81 93 GLY A O 1
ATOM 751 N N . ALA A 1 94 ? -12.620 -2.042 13.235 1.00 95.88 94 ALA A N 1
ATOM 752 C CA . ALA A 1 94 ? -12.572 -2.303 11.798 1.00 95.88 94 ALA A CA 1
ATOM 753 C C . ALA A 1 94 ? -12.257 -1.032 10.992 1.00 95.88 94 ALA A C 1
ATOM 755 O O . ALA A 1 94 ? -11.440 -1.083 10.078 1.00 95.88 94 ALA A O 1
ATOM 756 N N . GLU A 1 95 ? -12.858 0.101 11.365 1.00 94.31 95 GLU A N 1
ATOM 757 C CA . GLU A 1 95 ? -12.598 1.415 10.764 1.00 94.31 95 GLU A CA 1
ATOM 758 C C . GLU A 1 95 ? -11.128 1.830 10.930 1.00 94.31 95 GLU A C 1
ATOM 760 O O . GLU A 1 95 ? -10.468 2.149 9.944 1.00 94.31 95 GLU A O 1
ATOM 765 N N . GLU A 1 96 ? -10.573 1.745 12.146 1.00 93.94 96 GLU A N 1
ATOM 766 C CA . GLU A 1 96 ? -9.153 2.046 12.383 1.00 93.94 96 GLU A CA 1
ATOM 767 C C . GLU A 1 96 ? -8.229 1.125 11.574 1.00 93.94 96 GLU A C 1
ATOM 769 O O . GLU A 1 96 ? -7.244 1.585 10.997 1.00 93.94 96 GLU A O 1
ATOM 774 N N . ASN A 1 97 ? -8.540 -0.174 11.521 1.00 93.44 97 ASN A N 1
ATOM 775 C CA . ASN A 1 97 ? -7.733 -1.133 10.775 1.00 93.44 97 ASN A CA 1
ATOM 776 C C . ASN A 1 97 ? -7.762 -0.854 9.266 1.00 93.44 97 ASN A C 1
ATOM 778 O O . ASN A 1 97 ? -6.720 -0.899 8.620 1.00 93.44 97 ASN A O 1
ATOM 782 N N . ALA A 1 98 ? -8.933 -0.523 8.713 1.00 93.75 98 ALA A N 1
ATOM 783 C CA . ALA A 1 98 ? -9.071 -0.154 7.308 1.00 93.75 98 ALA A CA 1
ATOM 784 C C . ALA A 1 98 ? -8.247 1.099 6.971 1.00 93.75 98 ALA A C 1
ATOM 786 O O . ALA A 1 98 ? -7.478 1.084 6.013 1.00 93.75 98 ALA A O 1
ATOM 787 N N . LEU A 1 99 ? -8.342 2.147 7.798 1.00 92.44 99 LEU A N 1
ATOM 788 C CA . LEU A 1 99 ? -7.567 3.379 7.618 1.00 92.44 99 LEU A CA 1
ATOM 789 C C . LEU A 1 99 ? -6.054 3.125 7.681 1.00 92.44 99 LEU A C 1
ATOM 791 O O . LEU A 1 99 ? -5.301 3.687 6.889 1.00 92.44 99 LEU A O 1
ATOM 795 N N . ARG A 1 100 ? -5.600 2.249 8.585 1.00 90.44 100 ARG A N 1
ATOM 796 C CA . ARG A 1 100 ? -4.182 1.884 8.701 1.00 90.44 100 ARG A CA 1
ATOM 797 C C . ARG A 1 100 ? -3.665 1.174 7.450 1.00 90.44 100 ARG A C 1
ATOM 799 O O . ARG A 1 100 ? -2.634 1.573 6.922 1.00 90.44 100 ARG A O 1
ATOM 806 N N . VAL A 1 101 ? -4.406 0.182 6.950 1.00 92.88 101 VAL A N 1
ATOM 807 C CA . VAL A 1 101 ? -4.046 -0.549 5.723 1.00 92.88 101 VAL A CA 1
ATOM 808 C C . VAL A 1 101 ? -3.990 0.390 4.521 1.00 92.88 101 VAL A C 1
ATOM 810 O O . VAL A 1 101 ? -3.062 0.300 3.723 1.00 92.88 101 VAL A O 1
ATOM 813 N N . MET A 1 102 ? -4.944 1.319 4.400 1.00 88.19 102 MET A N 1
ATOM 814 C CA . MET A 1 102 ? -4.935 2.306 3.318 1.00 88.19 102 MET A CA 1
ATOM 815 C C . MET A 1 102 ? -3.663 3.165 3.346 1.00 88.19 102 MET A C 1
ATOM 817 O O . MET A 1 102 ? -2.984 3.264 2.327 1.00 88.19 102 MET A O 1
ATOM 821 N N . LEU A 1 103 ? -3.288 3.706 4.510 1.00 88.25 103 LEU A N 1
ATOM 822 C CA . LEU A 1 103 ? -2.070 4.515 4.659 1.00 88.25 103 LEU A CA 1
ATOM 823 C C . LEU A 1 103 ? -0.787 3.725 4.363 1.00 88.25 103 LEU A C 1
ATOM 825 O O . LEU A 1 103 ? 0.107 4.227 3.683 1.00 88.25 103 LEU A O 1
ATOM 829 N N . GLU A 1 104 ? -0.694 2.488 4.854 1.00 88.94 104 GLU A N 1
ATOM 830 C CA . GLU A 1 104 ? 0.447 1.605 4.583 1.00 88.94 104 GLU A CA 1
ATOM 831 C C . GLU A 1 104 ? 0.561 1.292 3.085 1.00 88.94 104 GLU A C 1
ATOM 833 O O . GLU A 1 104 ? 1.648 1.401 2.514 1.00 88.94 104 GLU A O 1
ATOM 838 N N . SER A 1 105 ? -0.567 0.986 2.434 1.00 88.25 105 SER A N 1
ATOM 839 C CA . SER A 1 105 ? -0.613 0.687 1.001 1.00 88.25 105 SER A CA 1
ATOM 840 C C . SER A 1 105 ? -0.222 1.884 0.132 1.00 88.25 105 SER A C 1
ATOM 842 O O . SER A 1 105 ? 0.500 1.720 -0.850 1.00 88.25 105 SER A O 1
ATOM 844 N N . GLU A 1 106 ? -0.623 3.099 0.514 1.00 86.12 106 GLU A N 1
ATOM 845 C CA . GLU A 1 106 ? -0.263 4.319 -0.208 1.00 86.12 106 GLU A CA 1
ATOM 846 C C . GLU A 1 106 ? 1.233 4.629 -0.075 1.00 86.12 106 GLU A C 1
ATOM 848 O O . GLU A 1 106 ? 1.902 4.937 -1.064 1.00 86.12 106 GLU A O 1
ATOM 853 N N . GLN A 1 107 ? 1.798 4.452 1.122 1.00 86.44 107 GLN A N 1
ATOM 854 C CA . GLN A 1 107 ? 3.234 4.623 1.338 1.00 86.44 107 GLN A CA 1
ATOM 855 C C . GLN A 1 107 ? 4.067 3.574 0.582 1.00 86.44 107 GLN A C 1
ATOM 857 O O . GLN A 1 107 ? 5.183 3.853 0.134 1.00 86.44 107 GLN A O 1
ATOM 862 N N . GLU A 1 108 ? 3.563 2.347 0.463 1.00 88.75 108 GLU A N 1
ATOM 863 C CA . GLU A 1 108 ? 4.207 1.292 -0.317 1.00 88.75 108 GLU A CA 1
ATOM 864 C C . GLU A 1 108 ? 4.127 1.564 -1.827 1.00 88.75 108 GLU A C 1
ATOM 866 O O . GLU A 1 108 ? 5.131 1.426 -2.533 1.00 88.75 108 GLU A O 1
ATOM 871 N N . GLU A 1 109 ? 2.982 2.039 -2.323 1.00 87.38 109 GLU A N 1
ATOM 872 C CA . GLU A 1 109 ? 2.825 2.499 -3.705 1.00 87.38 109 GLU A CA 1
ATOM 873 C C . GLU A 1 109 ? 3.789 3.640 -4.049 1.00 87.38 109 GLU A C 1
ATOM 875 O O . GLU A 1 109 ? 4.419 3.615 -5.109 1.00 87.38 109 GLU A O 1
ATOM 880 N N . GLU A 1 110 ? 3.932 4.629 -3.166 1.00 86.25 110 GLU A N 1
ATOM 881 C CA . GLU A 1 110 ? 4.849 5.754 -3.360 1.00 86.25 110 GLU A CA 1
ATOM 882 C C . GLU A 1 110 ? 6.301 5.267 -3.477 1.00 86.25 110 GLU A C 1
ATOM 884 O O . GLU A 1 110 ? 7.004 5.602 -4.438 1.00 86.25 110 GLU A O 1
ATOM 889 N N . ARG A 1 111 ? 6.721 4.366 -2.577 1.00 90.69 111 ARG A N 1
ATOM 890 C CA . ARG A 1 111 ? 8.040 3.717 -2.642 1.00 90.69 111 ARG A CA 1
ATOM 891 C C . ARG A 1 111 ? 8.239 2.958 -3.955 1.00 90.69 111 ARG A C 1
ATOM 893 O O . ARG A 1 111 ? 9.298 3.087 -4.574 1.00 90.69 111 ARG A O 1
ATOM 900 N N . ARG A 1 112 ? 7.235 2.203 -4.417 1.00 93.56 112 ARG A N 1
ATOM 901 C CA . ARG A 1 112 ? 7.291 1.474 -5.697 1.00 93.56 112 ARG A CA 1
ATOM 902 C C . ARG A 1 112 ? 7.474 2.433 -6.876 1.00 93.56 112 ARG A C 1
ATOM 904 O O . ARG A 1 112 ? 8.383 2.239 -7.684 1.00 93.56 112 ARG A O 1
ATOM 911 N N . ARG A 1 113 ? 6.672 3.501 -6.939 1.00 93.12 113 ARG A N 1
ATOM 912 C CA . ARG A 1 113 ? 6.742 4.527 -7.996 1.00 93.12 113 ARG A CA 1
ATOM 913 C C . ARG A 1 113 ? 8.110 5.206 -8.036 1.00 93.12 113 ARG A C 1
ATOM 915 O O . ARG A 1 113 ? 8.635 5.471 -9.117 1.00 93.12 113 ARG A O 1
ATOM 922 N N . ASP A 1 114 ? 8.711 5.475 -6.884 1.00 92.69 114 ASP A N 1
ATOM 923 C CA . ASP A 1 114 ? 10.036 6.090 -6.819 1.00 92.69 114 ASP A CA 1
ATOM 924 C C . ASP A 1 114 ? 11.155 5.157 -7.285 1.00 92.69 114 ASP A C 1
ATOM 926 O O . ASP A 1 114 ? 12.065 5.599 -7.996 1.00 92.69 114 ASP A O 1
ATOM 930 N N . LEU A 1 115 ? 11.079 3.864 -6.958 1.00 93.81 115 LEU A N 1
ATOM 931 C CA . LEU A 1 115 ? 11.996 2.861 -7.502 1.00 93.81 115 LEU A CA 1
ATOM 932 C C . LEU A 1 115 ? 11.862 2.754 -9.026 1.00 93.81 115 LEU A C 1
ATOM 934 O O . LEU A 1 115 ? 12.872 2.800 -9.729 1.00 93.81 115 LEU A O 1
ATOM 938 N N . GLU A 1 116 ? 10.638 2.684 -9.549 1.00 94.69 116 GLU A N 1
ATOM 939 C CA . GLU A 1 116 ? 10.375 2.634 -10.993 1.00 94.69 116 GLU A CA 1
ATOM 940 C C . GLU A 1 116 ? 10.915 3.876 -11.716 1.00 94.69 116 GLU A C 1
ATOM 942 O O . GLU A 1 116 ? 11.585 3.757 -12.745 1.00 94.69 116 GLU A O 1
ATOM 947 N N . LYS A 1 117 ? 10.707 5.077 -11.158 1.00 95.75 117 LYS A N 1
ATOM 948 C CA . LYS A 1 117 ? 11.273 6.325 -11.699 1.00 95.75 117 LYS A CA 1
ATOM 949 C C . LYS A 1 117 ? 12.800 6.289 -11.729 1.00 95.75 117 LYS A C 1
ATOM 951 O O . LYS A 1 117 ? 13.394 6.739 -12.709 1.00 95.75 117 LYS A O 1
ATOM 956 N N . ARG A 1 118 ? 13.448 5.781 -10.675 1.00 94.62 118 ARG A N 1
ATOM 957 C CA . ARG A 1 118 ? 14.915 5.656 -10.618 1.00 94.62 118 ARG A CA 1
ATOM 958 C C . ARG A 1 118 ? 15.426 4.682 -11.673 1.00 94.62 118 ARG A C 1
ATOM 960 O O . ARG A 1 118 ? 16.323 5.046 -12.426 1.00 94.62 118 ARG A O 1
ATOM 967 N N . GLN A 1 119 ? 14.804 3.510 -11.786 1.00 95.00 119 GLN A N 1
ATOM 968 C CA . GLN A 1 119 ? 15.157 2.521 -12.805 1.00 95.00 119 GLN A CA 1
ATOM 969 C C . GLN A 1 119 ? 14.952 3.067 -14.220 1.00 95.00 119 GLN A C 1
ATOM 971 O O . GLN A 1 119 ? 15.801 2.874 -15.084 1.00 95.00 119 GLN A O 1
ATOM 976 N N . LYS A 1 120 ? 13.855 3.790 -14.471 1.00 96.25 120 LYS A N 1
ATOM 977 C CA . LYS A 1 120 ? 13.605 4.421 -15.771 1.00 96.25 120 LYS A CA 1
ATOM 978 C C . LYS A 1 120 ? 14.686 5.449 -16.114 1.00 96.25 120 LYS A C 1
ATOM 980 O O . LYS A 1 120 ? 15.246 5.382 -17.202 1.00 96.25 120 LYS A O 1
ATOM 985 N N . LYS A 1 121 ? 15.032 6.335 -15.174 1.00 96.75 121 LYS A N 1
ATOM 986 C CA . LYS A 1 121 ? 16.110 7.324 -15.349 1.00 96.75 121 LYS A CA 1
ATOM 987 C C . LYS A 1 121 ? 17.465 6.666 -15.601 1.00 96.75 121 LYS A C 1
ATOM 989 O O . LYS A 1 121 ? 18.238 7.144 -16.423 1.00 96.75 121 LYS A O 1
ATOM 994 N N . GLU A 1 122 ? 17.762 5.577 -14.900 1.00 96.62 122 GLU A N 1
ATOM 995 C CA . GLU A 1 122 ? 18.994 4.819 -15.111 1.00 96.62 122 GLU A CA 1
ATOM 996 C C . GLU A 1 122 ? 19.031 4.189 -16.508 1.00 96.62 122 GLU A C 1
ATOM 998 O O . GLU A 1 122 ? 20.019 4.354 -17.223 1.00 96.62 122 GLU A O 1
ATOM 1003 N N . ARG A 1 123 ? 17.940 3.543 -16.936 1.00 96.81 123 ARG A N 1
ATOM 1004 C CA . ARG A 1 123 ? 17.812 2.984 -18.291 1.00 96.81 123 ARG A CA 1
ATOM 1005 C C . ARG A 1 123 ? 17.969 4.063 -19.359 1.00 96.81 123 ARG A C 1
ATOM 1007 O O . ARG A 1 123 ? 18.714 3.863 -20.311 1.00 96.81 123 ARG A O 1
ATOM 1014 N N . GLU A 1 124 ? 17.323 5.214 -19.191 1.00 96.88 124 GLU A N 1
ATOM 1015 C CA . GLU A 1 124 ? 17.459 6.358 -20.101 1.00 96.88 124 GLU A CA 1
ATOM 1016 C C . GLU A 1 124 ? 18.903 6.871 -20.156 1.00 96.88 124 GLU A C 1
ATOM 1018 O O . GLU A 1 124 ? 19.431 7.104 -21.241 1.00 96.88 124 GLU A O 1
ATOM 1023 N N . ARG A 1 125 ? 19.584 6.971 -19.007 1.00 97.31 125 ARG A N 1
ATOM 1024 C CA . ARG A 1 125 ? 20.998 7.367 -18.937 1.00 97.31 125 ARG A CA 1
ATOM 1025 C C . ARG A 1 125 ? 21.913 6.366 -19.643 1.00 97.31 125 ARG A C 1
ATOM 1027 O O . ARG A 1 125 ? 22.850 6.780 -20.321 1.00 97.31 125 ARG A O 1
ATOM 1034 N N . LEU A 1 126 ? 21.670 5.067 -19.477 1.00 97.12 126 LEU A N 1
ATOM 1035 C CA . LEU A 1 126 ? 22.429 4.018 -20.161 1.00 97.12 126 LEU A CA 1
ATOM 1036 C C . LEU A 1 126 ? 22.205 4.067 -21.675 1.00 97.12 126 LEU A C 1
ATOM 1038 O O . LEU A 1 126 ? 23.169 3.987 -22.430 1.00 97.12 126 LEU A O 1
ATOM 1042 N N . LEU A 1 127 ? 20.960 4.256 -22.117 1.00 96.56 127 LEU A N 1
ATOM 1043 C CA . LEU A 1 127 ? 20.634 4.415 -23.534 1.00 96.56 127 LEU A CA 1
ATOM 1044 C C . LEU A 1 127 ? 21.296 5.654 -24.137 1.00 96.56 127 LEU A C 1
ATOM 1046 O O . LEU A 1 127 ? 21.818 5.576 -25.244 1.00 96.56 127 LEU A O 1
ATOM 1050 N N . LEU A 1 128 ? 21.304 6.777 -23.414 1.00 96.38 128 LEU A N 1
ATOM 1051 C CA . LEU A 1 128 ? 21.967 7.996 -23.868 1.00 96.38 128 LEU A CA 1
ATOM 1052 C C . LEU A 1 128 ? 23.475 7.778 -24.025 1.00 96.38 128 LEU A C 1
ATOM 1054 O O . LEU A 1 128 ? 24.010 8.039 -25.095 1.00 96.38 128 LEU A O 1
ATOM 1058 N N . ARG A 1 129 ? 24.132 7.200 -23.012 1.00 96.44 129 ARG A N 1
ATOM 1059 C CA . ARG A 1 129 ? 25.560 6.849 -23.083 1.00 96.44 129 ARG A CA 1
ATOM 1060 C C . ARG A 1 129 ? 25.881 5.916 -24.241 1.00 96.44 129 ARG A C 1
ATOM 1062 O O . ARG A 1 129 ? 26.907 6.080 -24.887 1.00 96.44 129 ARG A O 1
ATOM 1069 N N . LYS A 1 130 ? 25.014 4.931 -24.497 1.00 95.44 130 LYS A N 1
ATOM 1070 C CA . LYS A 1 130 ? 25.177 4.033 -25.639 1.00 95.44 130 LYS A CA 1
ATOM 1071 C C . LYS A 1 130 ? 25.138 4.820 -26.951 1.00 95.44 130 LYS A C 1
ATOM 1073 O O . LYS A 1 130 ? 26.035 4.655 -27.757 1.00 95.44 130 LYS A O 1
ATOM 1078 N N . ARG A 1 131 ? 24.152 5.705 -27.135 1.00 93.81 131 ARG A N 1
ATOM 1079 C CA . ARG A 1 131 ? 24.049 6.548 -28.341 1.00 93.81 131 ARG A CA 1
ATOM 1080 C C . ARG A 1 131 ? 25.256 7.466 -28.517 1.00 93.81 131 ARG A C 1
ATOM 1082 O O . ARG A 1 131 ? 25.742 7.601 -29.629 1.00 93.81 131 ARG A O 1
ATOM 1089 N N . GLU A 1 132 ? 25.741 8.072 -27.434 1.00 95.38 132 GLU A N 1
ATOM 1090 C CA . GLU A 1 132 ? 26.958 8.895 -27.452 1.00 95.38 132 GLU A CA 1
ATOM 1091 C C . GLU A 1 132 ? 28.172 8.070 -27.896 1.00 95.38 132 GLU A C 1
ATOM 1093 O O . GLU A 1 132 ? 28.928 8.503 -28.759 1.00 95.38 132 GLU A O 1
ATOM 1098 N N . MET A 1 133 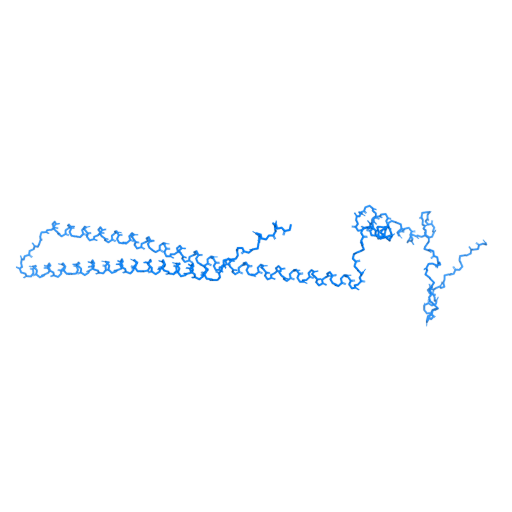? 28.333 6.863 -27.350 1.00 95.50 133 MET A N 1
ATOM 1099 C CA . MET A 1 133 ? 29.406 5.948 -27.735 1.00 95.50 133 MET A CA 1
ATOM 1100 C C . MET A 1 133 ? 29.282 5.493 -29.194 1.00 95.50 133 MET A C 1
ATOM 1102 O O . MET A 1 133 ? 30.276 5.507 -29.914 1.00 95.50 133 MET A O 1
ATOM 1106 N N . ASP A 1 134 ? 28.079 5.127 -29.637 1.00 91.56 134 ASP A N 1
ATOM 1107 C CA . ASP A 1 134 ? 27.821 4.708 -31.016 1.00 91.56 134 ASP A CA 1
ATOM 1108 C C . ASP A 1 134 ? 28.142 5.856 -31.995 1.00 91.56 134 ASP A C 1
ATOM 1110 O O . ASP A 1 134 ? 28.817 5.631 -32.996 1.00 91.56 134 ASP A O 1
ATOM 1114 N N . SER A 1 135 ? 27.764 7.098 -31.664 1.00 92.75 135 SER A N 1
ATOM 1115 C CA . SER A 1 135 ? 28.112 8.295 -32.448 1.00 92.75 135 SER A CA 1
ATOM 1116 C C . SER A 1 135 ? 29.626 8.552 -32.485 1.00 92.75 135 SER A C 1
ATOM 1118 O O . SER A 1 135 ? 30.182 8.817 -33.548 1.00 92.75 135 SER A O 1
ATOM 1120 N N . MET A 1 136 ? 30.342 8.395 -31.363 1.00 92.25 136 MET A N 1
ATOM 1121 C CA . MET A 1 136 ? 31.805 8.562 -31.332 1.00 92.25 136 MET A CA 1
ATOM 1122 C C . MET A 1 136 ? 32.559 7.500 -32.148 1.00 92.25 136 MET A C 1
ATOM 1124 O O . MET A 1 136 ? 33.613 7.803 -32.703 1.00 92.25 136 MET A O 1
ATOM 1128 N N . LEU A 1 137 ? 32.057 6.261 -32.194 1.00 93.50 137 LEU A N 1
ATOM 1129 C CA . LEU A 1 137 ? 32.713 5.145 -32.885 1.00 93.50 137 LEU A CA 1
ATOM 1130 C C . LEU A 1 137 ? 32.362 5.070 -34.373 1.00 93.50 137 LEU A C 1
ATOM 1132 O O . LEU A 1 137 ? 33.224 4.745 -35.187 1.00 93.50 137 LEU A O 1
ATOM 1136 N N . PHE A 1 138 ? 31.103 5.339 -34.721 1.00 86.25 138 PHE A N 1
ATOM 1137 C CA . PHE A 1 138 ? 30.557 5.089 -36.058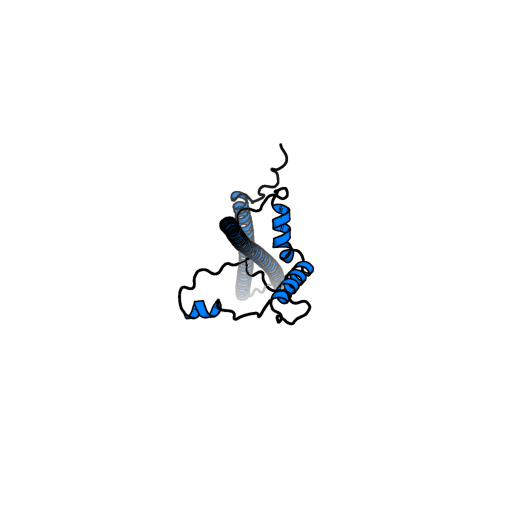 1.00 86.25 138 PHE A CA 1
ATOM 1138 C C . PHE A 1 138 ? 30.071 6.357 -36.771 1.00 86.25 138 PHE A C 1
ATOM 1140 O O . PHE A 1 138 ? 29.692 6.290 -37.940 1.00 86.25 138 PHE A O 1
ATOM 1147 N N . GLY A 1 139 ? 30.117 7.509 -36.098 1.00 86.06 139 GLY A N 1
ATOM 1148 C CA . GLY A 1 139 ? 29.552 8.764 -36.579 1.00 86.06 139 GLY A CA 1
ATOM 1149 C C . GLY A 1 139 ? 28.043 8.863 -36.342 1.00 86.06 139 GLY A C 1
ATOM 1150 O O . GLY A 1 139 ? 27.381 7.912 -35.922 1.00 86.06 139 GLY A O 1
ATOM 1151 N N . ASP A 1 140 ? 27.490 10.042 -36.615 1.00 83.88 140 ASP A N 1
ATOM 1152 C CA . ASP A 1 140 ? 26.052 10.279 -36.500 1.00 83.88 140 ASP A CA 1
ATOM 1153 C C . ASP A 1 140 ? 25.256 9.550 -37.586 1.00 83.88 140 ASP A C 1
ATOM 1155 O O . ASP A 1 140 ? 25.754 9.240 -38.674 1.00 83.88 140 ASP A O 1
ATOM 1159 N N . GLU A 1 141 ? 23.972 9.303 -37.310 1.00 80.62 141 GLU A N 1
ATOM 1160 C CA . GLU A 1 141 ? 23.097 8.756 -38.335 1.00 80.62 141 GLU A CA 1
ATOM 1161 C C . GLU A 1 141 ? 22.990 9.713 -39.522 1.00 80.62 141 GLU A C 1
ATOM 1163 O O . GLU A 1 141 ? 22.542 10.855 -39.421 1.00 80.62 141 GLU A O 1
ATOM 1168 N N . MET A 1 142 ? 23.406 9.199 -40.673 1.00 81.75 142 MET A N 1
ATOM 1169 C CA . MET A 1 142 ? 23.355 9.917 -41.931 1.00 81.75 142 MET A CA 1
ATOM 1170 C C . MET A 1 142 ? 21.899 10.241 -42.327 1.00 81.75 142 MET A C 1
ATOM 1172 O O . MET A 1 142 ? 21.047 9.350 -42.231 1.00 81.75 142 MET A O 1
ATOM 1176 N N . PRO A 1 143 ? 21.597 11.474 -42.785 1.00 86.06 143 PRO A N 1
ATOM 1177 C CA . PRO A 1 143 ? 20.254 11.845 -43.223 1.00 86.06 143 PRO A CA 1
ATOM 1178 C C . PRO A 1 143 ? 19.733 10.937 -44.348 1.00 86.06 143 PRO A C 1
ATOM 1180 O O . PRO A 1 143 ? 20.532 10.507 -45.182 1.00 86.06 143 PRO A O 1
ATOM 1183 N N . PRO A 1 144 ? 18.409 10.697 -44.441 1.00 81.19 144 PRO A N 1
ATOM 1184 C CA . PRO A 1 144 ? 17.830 9.837 -45.477 1.00 81.19 144 PRO A CA 1
ATOM 1185 C C . PRO A 1 144 ? 18.196 10.241 -46.914 1.00 81.19 144 PRO A C 1
ATOM 1187 O O . PRO A 1 144 ? 18.404 9.371 -47.752 1.00 81.19 144 PRO A O 1
ATOM 1190 N N . ASP A 1 145 ? 18.340 11.543 -47.175 1.00 86.50 145 ASP A N 1
ATOM 1191 C CA . ASP A 1 145 ? 18.628 12.095 -48.508 1.00 86.50 145 ASP A CA 1
ATOM 1192 C C . ASP A 1 145 ? 20.134 12.237 -48.801 1.00 86.50 145 ASP A C 1
ATOM 1194 O O . ASP A 1 145 ? 20.543 12.934 -49.733 1.00 86.50 145 ASP A O 1
ATOM 1198 N N . HIS A 1 146 ? 20.998 11.632 -47.983 1.00 87.44 146 HIS A N 1
ATOM 1199 C CA . HIS A 1 146 ? 22.437 11.772 -48.156 1.00 87.44 146 HIS A CA 1
ATOM 1200 C C . HIS A 1 146 ? 22.927 11.044 -49.427 1.00 87.44 146 HIS A C 1
ATOM 1202 O O . HIS A 1 146 ? 22.561 9.890 -49.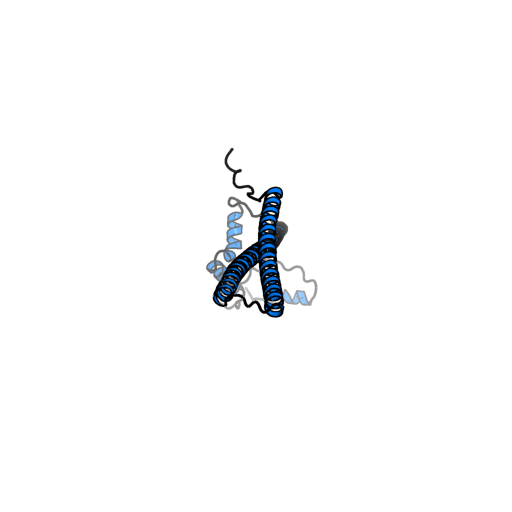644 1.00 87.44 146 HIS A O 1
ATOM 1208 N N . PRO A 1 147 ? 23.832 11.627 -50.240 1.00 91.12 147 PRO A N 1
ATOM 1209 C CA . PRO A 1 147 ? 24.325 10.999 -51.476 1.00 91.12 147 PRO A CA 1
ATOM 1210 C C . PRO A 1 147 ? 24.939 9.599 -51.302 1.00 91.12 147 PRO A C 1
ATOM 1212 O O . PRO A 1 147 ? 24.940 8.796 -52.230 1.00 91.12 147 PRO A O 1
ATOM 1215 N N . LEU A 1 148 ? 25.458 9.295 -50.107 1.00 88.81 148 LEU A N 1
ATOM 1216 C CA . LEU A 1 148 ? 26.029 7.984 -49.766 1.00 88.81 148 LEU A CA 1
ATOM 1217 C C . LEU A 1 148 ? 25.001 6.957 -49.249 1.00 88.81 148 LEU A C 1
ATOM 1219 O O . LEU A 1 148 ? 25.382 5.832 -48.926 1.00 88.81 148 LEU A O 1
ATOM 1223 N N . GLN A 1 149 ? 23.716 7.313 -49.158 1.00 87.88 149 GLN A N 1
ATOM 1224 C CA . GLN A 1 149 ? 22.663 6.432 -48.645 1.00 87.88 149 GLN A CA 1
ATOM 1225 C C . GLN A 1 149 ? 22.577 5.090 -49.403 1.00 87.88 149 GLN A C 1
ATOM 1227 O O . GLN A 1 149 ? 22.553 4.061 -48.725 1.00 87.88 149 GLN A O 1
ATOM 1232 N N . PRO A 1 150 ? 22.652 5.039 -50.755 1.00 90.81 150 PRO A N 1
ATOM 1233 C CA . PRO A 1 150 ? 22.602 3.766 -51.483 1.00 90.81 150 PRO A CA 1
ATOM 1234 C C . PRO A 1 150 ? 23.756 2.817 -51.128 1.00 90.81 150 PRO A C 1
ATOM 1236 O O . PRO A 1 150 ? 23.564 1.608 -51.022 1.00 90.81 150 PRO A O 1
ATOM 1239 N N . PHE A 1 151 ? 24.957 3.356 -50.885 1.00 89.25 151 PHE A N 1
ATOM 1240 C CA . PHE A 1 151 ? 26.112 2.556 -50.467 1.00 89.25 151 PHE A CA 1
ATOM 1241 C C . PHE A 1 151 ? 25.910 1.991 -49.062 1.00 89.25 151 PHE A C 1
ATOM 1243 O O . PHE A 1 151 ? 26.175 0.816 -48.817 1.00 89.25 151 PHE A O 1
ATOM 1250 N N . ARG A 1 152 ? 25.392 2.803 -48.134 1.00 86.50 152 ARG A N 1
ATOM 1251 C CA . ARG A 1 152 ? 25.076 2.343 -46.777 1.00 86.50 152 ARG A CA 1
ATOM 1252 C C . ARG A 1 152 ? 24.036 1.227 -46.801 1.00 86.50 152 ARG A C 1
ATOM 1254 O O . ARG A 1 152 ? 24.193 0.240 -46.089 1.00 86.50 152 ARG A O 1
ATOM 1261 N N . GLU A 1 153 ? 22.995 1.361 -47.615 1.00 89.25 153 GLU A N 1
ATOM 1262 C CA . GLU A 1 153 ? 21.962 0.334 -47.779 1.00 89.25 153 GLU A CA 1
ATOM 1263 C C . GLU A 1 153 ? 22.531 -0.965 -48.346 1.00 89.25 153 GLU A C 1
ATOM 1265 O O . GLU A 1 153 ? 22.229 -2.027 -47.809 1.00 89.25 153 GLU A O 1
ATOM 1270 N N . TYR A 1 154 ? 23.421 -0.885 -49.340 1.00 91.12 154 TYR A N 1
ATOM 1271 C CA . TYR A 1 154 ? 24.125 -2.050 -49.877 1.00 91.12 154 TYR A CA 1
ATOM 1272 C C . TYR A 1 154 ? 24.928 -2.798 -48.800 1.00 91.12 154 TYR A C 1
ATOM 1274 O O . TYR A 1 154 ? 24.797 -4.012 -48.670 1.00 91.12 154 TYR A O 1
ATOM 1282 N N . TYR A 1 155 ? 25.710 -2.093 -47.973 1.00 89.31 155 TYR A N 1
ATOM 1283 C CA . TYR A 1 155 ? 26.516 -2.739 -46.926 1.00 89.31 155 TYR A CA 1
ATOM 1284 C C . TYR A 1 155 ? 25.705 -3.187 -45.697 1.00 89.31 155 TYR A C 1
ATOM 1286 O O . TYR A 1 155 ? 26.116 -4.115 -45.007 1.00 89.31 155 TYR A O 1
ATOM 1294 N N . THR A 1 156 ? 24.542 -2.579 -45.430 1.00 90.81 156 THR A N 1
ATOM 1295 C CA . THR A 1 156 ? 23.672 -2.919 -44.279 1.00 90.81 156 THR A CA 1
ATOM 1296 C C . THR A 1 156 ? 22.475 -3.802 -44.651 1.00 90.81 156 THR A C 1
ATOM 1298 O O . THR A 1 156 ? 21.652 -4.129 -43.794 1.00 90.81 156 THR A O 1
ATOM 1301 N N . GLN A 1 157 ? 22.362 -4.247 -45.908 1.00 94.19 157 GLN A N 1
ATOM 1302 C CA . GLN A 1 157 ? 21.225 -5.043 -46.392 1.00 94.19 157 GLN A CA 1
ATOM 1303 C C . GLN A 1 157 ? 20.992 -6.333 -45.590 1.00 94.19 157 GLN A C 1
ATOM 1305 O O . GLN A 1 157 ? 19.848 -6.745 -45.389 1.00 94.19 157 GLN A O 1
ATOM 1310 N N . ALA A 1 158 ? 22.067 -6.936 -45.077 1.00 95.00 158 ALA A N 1
ATOM 1311 C CA . ALA A 1 158 ? 22.020 -8.145 -44.261 1.00 95.00 158 ALA A CA 1
ATOM 1312 C C . ALA A 1 158 ? 21.318 -7.937 -42.908 1.00 95.00 158 ALA A C 1
ATOM 1314 O O . ALA A 1 158 ? 20.683 -8.856 -42.396 1.00 95.00 158 ALA A O 1
ATOM 1315 N N . GLU A 1 159 ? 21.392 -6.731 -42.341 1.00 93.12 159 GLU A N 1
ATOM 1316 C CA . GLU A 1 159 ? 20.750 -6.394 -41.063 1.00 93.12 159 GLU A CA 1
ATOM 1317 C C . GLU A 1 159 ? 19.230 -6.257 -41.208 1.00 93.12 159 GLU A C 1
ATOM 1319 O O . GLU A 1 159 ? 18.482 -6.434 -40.248 1.00 93.12 159 GLU A O 1
ATOM 1324 N N . ARG A 1 160 ? 18.766 -5.938 -42.422 1.00 92.06 160 ARG A N 1
ATOM 1325 C CA . ARG A 1 160 ? 17.361 -5.634 -42.725 1.00 92.06 160 ARG A CA 1
ATOM 1326 C C . ARG A 1 160 ? 16.635 -6.778 -43.434 1.00 92.06 160 ARG A C 1
ATOM 1328 O O . ARG A 1 160 ? 15.408 -6.780 -43.471 1.00 92.06 160 ARG A O 1
ATOM 1335 N N . SER A 1 161 ? 17.367 -7.733 -44.012 1.00 95.44 161 SER A N 1
ATOM 1336 C CA . SER A 1 161 ? 16.811 -8.799 -44.849 1.00 95.44 161 SER A CA 1
ATOM 1337 C C . SER A 1 161 ? 17.553 -10.122 -44.653 1.00 95.44 161 SER A C 1
ATOM 1339 O O . SER A 1 161 ? 18.708 -10.277 -45.052 1.00 95.44 161 SER A O 1
ATOM 1341 N N . LEU A 1 162 ? 16.855 -11.119 -44.095 1.00 95.88 162 LEU A N 1
ATOM 1342 C CA . LEU A 1 162 ? 17.388 -12.476 -43.934 1.00 95.88 162 LEU A CA 1
ATOM 1343 C C . LEU A 1 162 ? 17.803 -13.118 -45.277 1.00 95.88 162 LEU A C 1
ATOM 1345 O O . LEU A 1 162 ? 18.888 -13.698 -45.326 1.00 95.88 162 LEU A O 1
ATOM 1349 N N . PRO A 1 163 ? 17.030 -13.004 -46.380 1.00 97.19 163 PRO A N 1
ATOM 1350 C CA . PRO A 1 163 ? 17.486 -13.464 -47.692 1.00 97.19 163 PRO A CA 1
ATOM 1351 C C . PRO A 1 163 ? 18.803 -12.826 -48.141 1.00 97.19 163 PRO A C 1
ATOM 1353 O O . PRO A 1 163 ? 19.663 -13.532 -48.659 1.00 97.19 163 PRO A O 1
ATOM 1356 N N . ALA A 1 164 ? 18.987 -11.521 -47.906 1.00 96.00 164 ALA A N 1
ATOM 1357 C CA . ALA A 1 164 ? 20.223 -10.830 -48.266 1.00 96.00 164 ALA A CA 1
ATOM 1358 C C . ALA A 1 164 ? 21.411 -11.339 -47.438 1.00 96.00 164 ALA A C 1
ATOM 1360 O O . ALA A 1 164 ? 22.473 -11.598 -47.995 1.00 96.00 164 ALA A O 1
ATOM 1361 N N . LEU A 1 165 ? 21.220 -11.570 -46.132 1.00 95.94 165 LEU A N 1
ATOM 1362 C CA . LEU A 1 165 ? 22.237 -12.186 -45.274 1.00 95.94 165 LEU A CA 1
ATOM 1363 C C . LEU A 1 165 ? 22.643 -13.580 -45.782 1.00 95.94 165 LEU A C 1
ATOM 1365 O O . LEU A 1 165 ? 23.833 -13.876 -45.878 1.00 95.94 165 LEU A O 1
ATOM 1369 N N . ILE A 1 166 ? 21.666 -14.430 -46.120 1.00 96.44 166 ILE A N 1
ATOM 1370 C CA . ILE A 1 166 ? 21.924 -15.779 -46.647 1.00 96.44 166 ILE A CA 1
ATOM 1371 C C . ILE A 1 166 ? 22.673 -15.699 -47.980 1.00 96.44 166 ILE A C 1
ATOM 1373 O O . ILE A 1 166 ? 23.612 -16.461 -48.192 1.00 96.44 166 ILE A O 1
ATOM 1377 N N . GLN A 1 167 ? 22.273 -14.786 -48.865 1.00 94.62 167 GLN A N 1
ATOM 1378 C CA . GLN A 1 167 ? 22.906 -14.603 -50.166 1.00 94.62 167 GLN A CA 1
ATOM 1379 C C . GLN A 1 167 ? 24.360 -14.143 -50.027 1.00 94.62 167 GLN A C 1
ATOM 1381 O O . GLN A 1 167 ? 25.244 -14.798 -50.570 1.00 94.62 167 GLN A O 1
ATOM 1386 N N . ILE A 1 168 ? 24.619 -13.103 -49.225 1.00 93.19 168 ILE A N 1
ATOM 1387 C CA . ILE A 1 168 ? 25.981 -12.641 -48.924 1.00 93.19 168 ILE A CA 1
ATOM 1388 C C . ILE A 1 168 ? 26.812 -13.801 -48.373 1.00 93.19 168 ILE A C 1
ATOM 1390 O O . ILE A 1 168 ? 27.940 -14.018 -48.803 1.00 93.19 168 ILE A O 1
ATOM 1394 N N . ARG A 1 169 ? 26.262 -14.586 -47.437 1.00 93.56 169 ARG A N 1
ATOM 1395 C CA . ARG A 1 169 ? 26.992 -15.725 -46.873 1.00 93.56 169 ARG A CA 1
ATOM 1396 C C . ARG A 1 169 ? 27.344 -16.769 -47.934 1.00 93.56 169 ARG A C 1
ATOM 1398 O O . ARG A 1 169 ? 28.478 -17.233 -47.944 1.00 93.56 169 ARG A O 1
ATOM 1405 N N . ARG A 1 170 ? 26.403 -17.105 -48.821 1.00 91.56 170 ARG A N 1
ATOM 1406 C CA . ARG A 1 170 ? 26.641 -18.035 -49.934 1.00 91.56 170 ARG A CA 1
ATOM 1407 C C . ARG A 1 170 ? 27.744 -17.532 -50.853 1.00 91.56 170 ARG A C 1
ATOM 1409 O O . ARG A 1 170 ? 28.621 -18.311 -51.193 1.00 91.56 170 ARG A O 1
ATOM 1416 N N . GLU A 1 171 ? 27.723 -16.251 -51.207 1.00 89.44 171 GLU A N 1
ATOM 1417 C CA . GLU A 1 171 ? 28.762 -15.624 -52.033 1.00 89.44 171 GLU A CA 1
ATOM 1418 C C . GLU A 1 171 ? 30.143 -15.725 -51.373 1.00 89.44 171 GLU A C 1
ATOM 1420 O O . GLU A 1 171 ? 31.109 -16.092 -52.033 1.00 89.44 171 GLU A O 1
ATOM 1425 N N . TRP A 1 172 ? 30.236 -15.496 -50.059 1.00 88.81 172 TRP A N 1
ATOM 1426 C CA . TRP A 1 172 ? 31.480 -15.714 -49.313 1.00 88.81 172 TRP A CA 1
ATOM 1427 C C . TRP A 1 172 ? 31.913 -17.182 -49.277 1.00 88.81 172 TRP A C 1
ATOM 1429 O O . TRP A 1 172 ? 33.107 -17.462 -49.363 1.00 88.81 172 TRP A O 1
ATOM 1439 N N . ASP A 1 173 ? 30.973 -18.120 -49.150 1.00 89.31 173 ASP A N 1
ATOM 1440 C CA . ASP A 1 173 ? 31.280 -19.552 -49.129 1.00 89.31 173 ASP A CA 1
ATOM 1441 C C . ASP A 1 173 ? 31.850 -20.037 -50.481 1.00 89.31 173 ASP A C 1
ATOM 1443 O O . ASP A 1 173 ? 32.692 -20.936 -50.486 1.00 89.31 173 ASP A O 1
ATOM 1447 N N . LEU A 1 174 ? 31.502 -19.399 -51.611 1.00 86.81 174 LEU A N 1
ATOM 1448 C CA . LEU A 1 174 ? 32.107 -19.678 -52.929 1.00 86.81 174 LEU A CA 1
ATOM 1449 C C . LEU A 1 174 ? 33.603 -19.333 -52.996 1.00 86.81 174 LEU A C 1
ATOM 1451 O O . LEU A 1 174 ? 34.315 -19.880 -53.835 1.00 86.81 174 LEU A O 1
ATOM 1455 N N . CYS A 1 175 ? 34.094 -18.476 -52.098 1.00 82.31 175 CYS A N 1
ATOM 1456 C CA . CYS A 1 175 ? 35.518 -18.162 -51.976 1.00 82.31 175 CYS A CA 1
ATOM 1457 C C . CYS A 1 175 ? 36.304 -19.160 -51.115 1.00 82.31 175 CYS A C 1
ATOM 1459 O O . CYS A 1 175 ? 37.527 -19.064 -51.023 1.00 82.31 175 CYS A O 1
ATOM 1461 N N . LEU A 1 176 ? 35.613 -20.094 -50.454 1.00 81.44 176 LEU A N 1
ATOM 1462 C CA . LEU A 1 176 ? 36.200 -21.059 -49.521 1.00 81.44 176 LEU A CA 1
ATOM 1463 C C . LEU A 1 176 ? 36.228 -22.494 -50.071 1.00 81.44 176 LEU A C 1
ATOM 1465 O O . LEU A 1 176 ? 36.778 -23.383 -49.419 1.00 81.44 176 LEU A O 1
ATOM 1469 N N . VAL A 1 177 ? 35.624 -22.739 -51.237 1.00 78.75 177 VAL A N 1
ATOM 1470 C CA . VAL A 1 177 ? 35.627 -24.058 -51.889 1.00 78.75 177 VAL A CA 1
ATOM 1471 C C . VAL A 1 177 ? 36.959 -24.334 -52.600 1.00 78.75 177 VAL A C 1
ATOM 1473 O O . VAL A 1 177 ? 37.742 -23.422 -52.858 1.00 78.75 177 VAL A O 1
ATOM 1476 N N . SER A 1 178 ? 37.231 -25.611 -52.900 1.00 76.69 178 SER A N 1
ATOM 1477 C CA . SER A 1 178 ? 38.437 -26.013 -53.643 1.00 76.69 178 SER A CA 1
ATOM 1478 C C . SER A 1 178 ? 38.533 -25.282 -54.985 1.00 76.69 178 SER A C 1
ATOM 1480 O O . SER A 1 178 ? 37.508 -25.011 -55.608 1.00 76.69 178 SER A O 1
ATOM 1482 N N . VAL A 1 179 ? 39.759 -25.047 -55.460 1.00 70.12 179 VAL A N 1
ATOM 1483 C CA . VAL A 1 179 ? 40.039 -24.425 -56.769 1.00 70.12 179 VAL A CA 1
ATOM 1484 C C . VAL A 1 179 ? 39.378 -25.202 -57.918 1.00 70.12 179 VAL A C 1
ATOM 1486 O O . VAL A 1 179 ? 38.995 -24.614 -58.921 1.00 70.12 179 VAL A O 1
ATOM 1489 N N . ASP A 1 180 ? 39.171 -26.507 -57.736 1.00 78.88 180 ASP A N 1
ATOM 1490 C CA . ASP A 1 180 ? 38.543 -27.388 -58.728 1.00 78.88 180 ASP A CA 1
ATOM 1491 C C . ASP A 1 180 ? 37.001 -27.358 -58.704 1.00 78.88 180 ASP A C 1
ATOM 1493 O O . ASP A 1 180 ? 36.351 -28.085 -59.459 1.00 78.88 180 ASP A O 1
ATOM 1497 N N . HIS A 1 181 ? 36.383 -26.579 -57.809 1.00 77.94 181 HIS A N 1
ATOM 1498 C CA . HIS A 1 181 ? 34.928 -26.500 -57.714 1.00 77.94 181 HIS A CA 1
ATOM 1499 C C . HIS A 1 181 ? 34.361 -25.634 -58.854 1.00 77.94 181 HIS A C 1
ATOM 1501 O O . HIS A 1 181 ? 34.787 -24.490 -59.004 1.00 77.94 181 HIS A O 1
ATOM 1507 N N . PRO A 1 182 ? 33.361 -26.112 -59.620 1.00 79.38 182 PRO A N 1
ATOM 1508 C CA . PRO A 1 182 ? 32.886 -25.426 -60.828 1.00 79.38 182 PRO A CA 1
ATOM 1509 C C . PRO A 1 182 ? 32.286 -24.039 -60.558 1.00 79.38 182 PRO A C 1
ATOM 1511 O O . PRO A 1 182 ? 32.440 -23.143 -61.379 1.00 79.38 182 PRO A O 1
ATOM 1514 N N . ASP A 1 183 ? 31.647 -23.856 -59.400 1.00 78.19 183 ASP A N 1
ATOM 1515 C CA . ASP A 1 183 ? 31.086 -22.563 -58.974 1.00 78.19 183 ASP A CA 1
ATOM 1516 C C . ASP A 1 183 ? 32.022 -21.789 -58.025 1.00 78.19 183 ASP A C 1
ATOM 1518 O O . ASP A 1 183 ? 31.644 -20.756 -57.474 1.00 78.19 183 ASP A O 1
ATOM 1522 N N . GLY A 1 184 ? 33.226 -22.315 -57.769 1.00 80.69 184 GLY A N 1
ATOM 1523 C CA . GLY A 1 184 ? 34.204 -21.682 -56.892 1.00 80.69 184 GLY A CA 1
ATOM 1524 C C . GLY A 1 184 ? 34.762 -20.407 -57.509 1.00 80.69 184 GLY A C 1
ATOM 1525 O O . GLY A 1 184 ? 34.974 -20.323 -58.715 1.00 80.69 184 GLY A O 1
ATOM 1526 N N . THR A 1 185 ? 35.000 -19.390 -56.687 1.00 76.88 185 THR A N 1
ATOM 1527 C CA . THR A 1 185 ? 35.625 -18.140 -57.137 1.00 76.88 185 THR A CA 1
ATOM 1528 C C . THR A 1 185 ? 36.800 -17.820 -56.227 1.00 76.88 185 THR A C 1
ATOM 1530 O O . THR A 1 185 ? 36.691 -17.934 -55.016 1.00 76.88 185 THR A O 1
ATOM 1533 N N . THR A 1 186 ? 37.949 -17.429 -56.765 1.00 73.31 186 THR A N 1
ATOM 1534 C CA . THR A 1 186 ? 39.094 -17.026 -55.939 1.00 73.31 186 THR A CA 1
ATOM 1535 C C . THR A 1 186 ? 38.968 -15.570 -55.499 1.00 73.31 186 THR A C 1
ATOM 1537 O O . THR A 1 186 ? 38.512 -14.712 -56.256 1.00 73.31 186 THR A O 1
ATOM 1540 N N . VAL A 1 187 ? 39.398 -15.271 -54.268 1.00 71.56 187 VAL A N 1
ATOM 1541 C CA . VAL A 1 187 ? 39.530 -13.880 -53.812 1.00 71.56 187 VAL A CA 1
ATOM 1542 C C . VAL A 1 187 ? 40.556 -13.179 -54.713 1.00 71.56 187 VAL A C 1
ATOM 1544 O O . VAL A 1 187 ? 41.654 -13.720 -54.884 1.00 71.56 187 VAL A O 1
ATOM 1547 N N . PRO A 1 188 ? 40.241 -12.001 -55.285 1.00 71.62 188 PRO A N 1
ATOM 1548 C CA . PRO A 1 188 ? 41.183 -11.261 -56.117 1.00 71.62 188 PRO A CA 1
ATOM 1549 C C . PRO A 1 188 ? 42.503 -11.014 -55.379 1.00 71.62 188 PRO A C 1
ATOM 1551 O O . PRO A 1 188 ? 42.510 -10.422 -54.298 1.00 71.62 188 PRO A O 1
ATOM 1554 N N . GLN A 1 189 ? 43.620 -11.459 -55.962 1.00 65.56 189 GLN A N 1
ATOM 1555 C CA . GLN A 1 189 ? 44.948 -11.350 -55.338 1.00 65.56 189 GLN A CA 1
ATOM 1556 C C . GLN A 1 189 ? 45.382 -9.888 -55.128 1.00 65.56 189 GLN A C 1
ATOM 1558 O O . GLN A 1 189 ? 46.116 -9.593 -54.190 1.00 65.56 189 GLN A O 1
ATOM 1563 N N . ASP A 1 190 ? 44.848 -8.961 -55.925 1.00 67.31 190 ASP A N 1
ATOM 1564 C CA . ASP A 1 190 ? 45.205 -7.538 -55.882 1.00 67.31 190 ASP A CA 1
ATOM 1565 C C . ASP A 1 190 ? 44.427 -6.719 -54.834 1.00 67.31 190 ASP A C 1
ATOM 1567 O O . ASP A 1 190 ? 44.681 -5.526 -54.664 1.00 67.31 190 ASP A O 1
ATOM 1571 N N . TRP A 1 191 ? 43.458 -7.313 -54.125 1.00 67.56 191 TRP A N 1
ATOM 1572 C CA . TRP A 1 191 ? 42.656 -6.588 -53.124 1.00 67.56 191 TRP A CA 1
ATOM 1573 C C . TRP A 1 191 ? 43.365 -6.377 -51.790 1.00 67.56 191 TRP A C 1
ATOM 1575 O O . TRP A 1 191 ? 43.047 -5.430 -51.070 1.00 67.56 191 TRP A O 1
ATOM 1585 N N . VAL A 1 192 ? 44.324 -7.236 -51.453 1.00 66.06 192 VAL A N 1
ATOM 1586 C CA . VAL A 1 192 ? 45.123 -7.115 -50.234 1.00 66.06 192 VAL A CA 1
ATOM 1587 C C . VAL A 1 192 ? 46.568 -7.383 -50.610 1.00 66.06 192 VAL A C 1
ATOM 1589 O O . VAL A 1 192 ? 46.988 -8.531 -50.685 1.00 66.06 192 VAL A O 1
ATOM 1592 N N . LEU A 1 193 ? 47.333 -6.317 -50.846 1.00 68.94 193 LEU A N 1
ATOM 1593 C CA . LEU A 1 193 ? 48.775 -6.430 -51.037 1.00 68.94 193 LEU A CA 1
ATOM 1594 C C . LEU A 1 193 ? 49.413 -6.737 -49.674 1.00 68.94 193 LEU A C 1
ATOM 1596 O O . LEU A 1 193 ? 49.380 -5.872 -48.788 1.00 68.94 193 LEU A O 1
ATOM 1600 N N . PRO A 1 194 ? 49.958 -7.949 -49.462 1.00 70.69 194 PRO A N 1
ATOM 1601 C CA . PRO A 1 194 ? 50.627 -8.261 -48.214 1.00 70.69 194 PRO A CA 1
ATOM 1602 C C . PRO A 1 194 ? 51.830 -7.332 -48.051 1.00 70.69 194 PRO A C 1
ATOM 1604 O O . PRO A 1 194 ? 52.557 -7.040 -49.003 1.00 70.69 194 PRO A O 1
ATOM 1607 N N . GLN A 1 195 ? 52.041 -6.845 -46.830 1.00 69.50 195 GLN A N 1
ATOM 1608 C CA . GLN A 1 195 ? 53.277 -6.139 -46.512 1.00 69.50 195 GLN A CA 1
ATOM 1609 C C . GLN A 1 195 ? 54.466 -7.090 -46.682 1.00 69.50 195 GLN A C 1
ATOM 1611 O O . GLN A 1 195 ? 54.313 -8.309 -46.572 1.00 69.50 195 GLN A O 1
ATOM 1616 N N . CYS A 1 196 ? 55.649 -6.524 -46.937 1.00 77.06 196 CYS A N 1
ATOM 1617 C CA . CYS A 1 196 ? 56.879 -7.306 -47.010 1.00 77.06 196 CYS A CA 1
ATOM 1618 C C . CYS A 1 196 ? 57.001 -8.165 -45.735 1.00 77.06 196 CYS A C 1
ATOM 1620 O O . CYS A 1 196 ? 56.863 -7.611 -44.637 1.00 77.06 196 CYS A O 1
ATOM 1622 N N . PRO A 1 197 ? 57.193 -9.489 -45.858 1.00 82.94 197 PRO A N 1
ATOM 1623 C CA . PRO A 1 197 ? 57.204 -10.378 -44.708 1.00 82.94 197 PRO A CA 1
ATOM 1624 C C . PRO A 1 197 ? 58.302 -9.958 -43.731 1.00 82.94 197 PRO A C 1
ATOM 1626 O O . PRO A 1 197 ? 59.444 -9.709 -44.113 1.00 82.94 197 PRO A O 1
ATOM 1629 N N . THR A 1 198 ? 57.938 -9.855 -42.456 1.00 83.25 198 THR A N 1
ATOM 1630 C CA . THR A 1 198 ? 58.839 -9.431 -41.376 1.00 83.25 198 THR A CA 1
ATOM 1631 C C . THR A 1 198 ? 59.684 -10.570 -40.808 1.00 83.25 198 THR A C 1
ATOM 1633 O O . THR A 1 198 ? 60.616 -10.298 -40.057 1.00 83.25 198 THR A O 1
ATOM 1636 N N . ASP A 1 199 ? 59.376 -11.822 -41.160 1.00 83.50 199 ASP A N 1
ATOM 1637 C CA . ASP A 1 199 ? 60.108 -13.022 -40.747 1.00 83.50 199 ASP A CA 1
ATOM 1638 C C . ASP A 1 199 ? 59.961 -14.145 -41.794 1.00 83.50 199 ASP A C 1
ATOM 1640 O O . ASP A 1 199 ? 59.015 -14.152 -42.589 1.00 83.50 199 ASP A O 1
ATOM 1644 N N . GLU A 1 200 ? 60.874 -15.116 -41.764 1.00 81.56 200 GLU A N 1
ATOM 1645 C CA . GLU A 1 200 ? 60.930 -16.274 -42.663 1.00 81.56 200 GLU A CA 1
ATOM 1646 C C . GLU A 1 200 ? 59.640 -17.102 -42.605 1.00 81.56 200 GLU A C 1
ATOM 1648 O O . GLU A 1 200 ? 59.120 -17.511 -43.642 1.00 81.56 200 GLU A O 1
ATOM 1653 N N . ILE A 1 201 ? 59.047 -17.271 -41.416 1.00 80.50 201 ILE A N 1
ATOM 1654 C CA . ILE A 1 201 ? 57.766 -17.979 -41.250 1.00 80.50 201 ILE A CA 1
ATOM 1655 C C . ILE A 1 201 ? 56.646 -17.267 -42.027 1.00 80.50 201 ILE A C 1
ATOM 1657 O O . ILE A 1 201 ? 55.850 -17.911 -42.708 1.00 80.50 201 ILE A O 1
ATOM 1661 N N . TRP A 1 202 ? 56.593 -15.934 -41.970 1.00 76.75 202 TRP A N 1
ATOM 1662 C CA . TRP A 1 202 ? 55.607 -15.139 -42.710 1.00 76.75 202 TRP A CA 1
ATOM 1663 C C . TRP A 1 202 ? 55.852 -15.177 -44.221 1.00 76.75 202 TRP A C 1
ATOM 1665 O O . TRP A 1 202 ? 54.893 -15.224 -44.990 1.00 76.75 202 TRP A O 1
ATOM 1675 N N . ALA A 1 203 ? 57.116 -15.213 -44.650 1.00 79.06 203 ALA A N 1
ATOM 1676 C CA . ALA A 1 203 ? 57.472 -15.343 -46.060 1.00 79.06 203 ALA A CA 1
ATOM 1677 C C . ALA A 1 203 ? 56.942 -16.656 -46.661 1.00 79.06 203 ALA A C 1
ATOM 1679 O O . ALA A 1 203 ? 56.369 -16.634 -47.748 1.00 79.06 203 ALA A O 1
ATOM 1680 N N . THR A 1 204 ? 57.009 -17.771 -45.919 1.00 78.75 204 THR A N 1
ATOM 1681 C CA . THR A 1 204 ? 56.460 -19.063 -46.385 1.00 78.75 204 THR A CA 1
ATOM 1682 C C . THR A 1 204 ? 54.941 -19.063 -46.594 1.00 78.75 204 THR A C 1
ATOM 1684 O O . THR A 1 204 ? 54.432 -19.881 -47.350 1.00 78.75 204 THR A O 1
ATOM 1687 N N . ALA A 1 205 ? 54.199 -18.151 -45.955 1.00 69.00 205 ALA A N 1
ATOM 1688 C CA . ALA A 1 205 ? 52.748 -18.035 -46.125 1.00 69.00 205 ALA A CA 1
ATOM 1689 C C . ALA A 1 205 ? 52.342 -17.227 -47.374 1.00 69.00 205 ALA A C 1
ATOM 1691 O O . ALA A 1 205 ? 51.204 -17.345 -47.839 1.00 69.00 205 ALA A O 1
ATOM 1692 N N . LEU A 1 206 ? 53.258 -16.401 -47.894 1.00 69.00 206 LEU A N 1
ATOM 1693 C CA . LEU A 1 206 ? 53.090 -15.642 -49.137 1.00 69.00 206 LEU A CA 1
ATOM 1694 C C . LEU A 1 206 ? 53.559 -16.436 -50.359 1.00 69.00 206 LEU A C 1
ATOM 1696 O O . LEU A 1 206 ? 53.092 -16.182 -51.467 1.00 69.00 206 LEU A O 1
ATOM 1700 N N . ASP A 1 207 ? 54.449 -17.405 -50.145 1.00 62.75 207 ASP A N 1
ATOM 1701 C CA . ASP A 1 207 ? 54.977 -18.274 -51.185 1.00 62.75 207 ASP A CA 1
ATOM 1702 C C . ASP A 1 207 ? 53.940 -19.351 -51.537 1.00 62.75 207 ASP A C 1
ATOM 1704 O O . ASP A 1 207 ? 53.801 -20.382 -50.875 1.00 62.75 207 ASP A O 1
ATOM 1708 N N . ARG A 1 208 ? 53.131 -19.086 -52.564 1.00 57.84 208 ARG A N 1
ATOM 1709 C CA . ARG A 1 208 ? 52.274 -20.108 -53.169 1.00 57.84 208 ARG A CA 1
ATOM 1710 C C . ARG A 1 208 ? 52.889 -20.496 -54.496 1.00 57.84 208 ARG A C 1
ATOM 1712 O O . ARG A 1 208 ? 52.840 -19.726 -55.449 1.00 57.84 208 ARG A O 1
ATOM 1719 N N . GLY A 1 209 ? 53.471 -21.693 -54.503 1.00 50.75 209 GLY A N 1
ATOM 1720 C CA . GLY A 1 209 ? 54.096 -22.295 -55.666 1.00 50.75 209 GLY A CA 1
ATOM 1721 C C . GLY A 1 209 ? 53.241 -22.183 -56.923 1.00 50.75 209 GLY A C 1
ATOM 1722 O O . GLY A 1 209 ? 52.027 -22.390 -56.888 1.00 50.75 209 GLY A O 1
ATOM 1723 N N . ASP A 1 210 ? 53.928 -21.845 -58.010 1.00 50.00 210 ASP A N 1
ATOM 1724 C CA . ASP A 1 210 ? 53.696 -22.291 -59.377 1.00 50.00 210 ASP A CA 1
ATOM 1725 C C . ASP A 1 210 ? 52.326 -22.937 -59.619 1.00 50.00 210 ASP A C 1
ATOM 1727 O O . ASP A 1 210 ? 52.183 -24.158 -59.716 1.00 50.00 210 ASP A O 1
ATOM 1731 N N . CYS A 1 211 ? 51.311 -22.105 -59.837 1.00 39.41 211 CYS A N 1
ATOM 1732 C CA . CYS A 1 211 ? 50.285 -22.482 -60.797 1.00 39.41 211 CYS A CA 1
ATOM 1733 C C . CYS A 1 211 ? 50.908 -22.324 -62.190 1.00 39.41 211 CYS A C 1
ATOM 1735 O O . CYS A 1 211 ? 50.831 -21.268 -62.809 1.00 39.41 211 CYS A O 1
ATOM 1737 N N . LEU A 1 212 ? 51.590 -23.396 -62.608 1.00 37.47 212 LEU A N 1
ATOM 1738 C CA . LEU A 1 212 ? 51.903 -23.787 -63.986 1.00 37.47 212 LEU A CA 1
ATOM 1739 C C . LEU A 1 212 ? 50.769 -23.315 -64.920 1.00 37.47 212 LEU A C 1
ATOM 1741 O O . LEU A 1 212 ? 49.661 -23.835 -64.835 1.00 37.47 212 LEU A O 1
ATOM 1745 N N . GLY A 1 213 ? 50.941 -22.241 -65.689 1.00 32.12 213 GLY A N 1
ATOM 1746 C CA . GLY A 1 213 ? 51.592 -22.183 -67.005 1.00 32.12 213 GLY A CA 1
ATOM 1747 C C . GLY A 1 213 ? 50.543 -21.779 -68.065 1.00 32.12 213 GLY A C 1
ATOM 1748 O O . GLY A 1 213 ? 49.373 -21.634 -67.713 1.00 32.12 213 GLY A O 1
ATOM 1749 N N . PRO A 1 214 ? 50.898 -21.826 -69.360 1.00 41.16 214 PRO A N 1
ATOM 1750 C CA . PRO A 1 214 ? 51.475 -20.746 -70.178 1.00 41.16 214 PRO A CA 1
ATOM 1751 C C . PRO A 1 214 ? 50.565 -19.528 -70.451 1.00 41.16 214 PRO A C 1
ATOM 1753 O O . PRO A 1 214 ? 49.324 -19.657 -70.380 1.00 41.16 214 PRO A O 1
#

pLDDT: mean 85.0, std 14.91, range [32.12, 97.81]

Radius of gyration: 46.08 Å; chains: 1; bounding box: 99×57×128 Å

Sequence (214 aa):
TRLLLSVFFCAPLPHQEQELKLAADTVLCEVRKKQADAKRMLDILRSLEKLRKLRKEAASRKGIFPEKEADQAFDGLVERLRALIRKRTGVYGAEENALRVMLESEQEEERRRDLEKRQKKERERLLLRKREMDSMLFGDEMPPDHPLQPFREYYTQAERSLPALIQIRREWDLCLVSVDHPDGTTVPQDWVLPQCPTDEIWATALDRGDCLGP

Foldseek 3Di:
DDDDDPPPDPPPDPVVVVVVVVVLVVVLVVLVVLLVVLVVVLVVLVVVVVVVVVVQVVCVVVVHHDDPVVVVVSVVVSVVSVVVSVVVNVVSVVVNVVSVVVVVVVVVVVVVVVVVVVVVVVVVVVVVVVQVVCCVVPNDDDDCPDPCNVVVCLVCVVVVDVVSVVVVVVVVVLCVDDPPDPSRDHDPPPPDDDDDDPDPVSVVVVDDDDPDDD